Protein 6FNU (pdb70)

InterPro domains:
  IPR003171 Methylenetetrahydrofolate reductase-like, catalytic domain [PF02219] (10-301)
  IPR003171 Methylenetetrahydrofolate reductase-like, catalytic domain [cd00537] (15-301)
  IPR004621 Methylenetetrahydrofolate reductase, catalytic domain, eukaryotes [TIGR00677] (15-306)
  IPR029041 FAD-linked oxidoreductase-like [SSF51730] (9-300)
  IPR053806 MTHFR, SAM-binding regulatory domain [PF21895] (399-655)

Structure (mmCIF, N/CA/C/O backbone):
data_6FNU
#
_entry.id   6FNU
#
_cell.length_a   110.650
_cell.length_b   54.530
_cell.length_c   61.920
_cell.angle_alpha   90.000
_cell.angle_beta   90.000
_cell.angle_gamma   90.000
#
_symmetry.space_group_name_H-M   'P 21 21 2'
#
loop_
_entity.id
_entity.type
_entity.pdbx_description
1 polymer 'Methylenetetrahydrofolate reductase 1'
2 non-polymer 'FLAVIN-ADENINE DINUCLEOTIDE'
3 water water
#
loop_
_atom_site.group_PDB
_atom_site.id
_atom_site.type_symbol
_atom_site.label_atom_id
_atom_site.label_alt_id
_atom_site.label_comp_id
_atom_site.label_asym_id
_atom_site.label_entity_id
_atom_site.label_seq_id
_atom_site.pdbx_PDB_ins_code
_atom_site.Cartn_x
_atom_site.Cartn_y
_atom_site.Cartn_z
_atom_site.occupancy
_atom_site.B_iso_or_equiv
_atom_site.auth_seq_id
_atom_site.auth_comp_id
_atom_site.auth_asym_id
_atom_site.auth_atom_id
_atom_site.pdbx_PDB_model_num
ATOM 1 N N . ASN A 1 1 ? 25.167 3.119 44.141 1.00 64.46 -5 ASN A N 1
ATOM 2 C CA . ASN A 1 1 ? 26.525 3.724 43.958 1.00 59.08 -5 ASN A CA 1
ATOM 3 C C . ASN A 1 1 ? 27.586 2.662 43.687 1.00 55.13 -5 ASN A C 1
ATOM 4 O O . ASN A 1 1 ? 28.400 2.815 42.765 1.00 45.52 -5 ASN A O 1
ATOM 6 N N . LEU A 1 2 ? 27.560 1.591 44.489 1.00 47.76 -4 LEU A N 1
ATOM 7 C CA . LEU A 1 2 ? 28.522 0.485 44.382 1.00 42.05 -4 LEU A CA 1
ATOM 8 C C . LEU A 1 2 ? 28.552 -0.201 43.006 1.00 33.76 -4 LEU A C 1
ATOM 9 O O . LEU A 1 2 ? 29.617 -0.632 42.562 1.00 39.31 -4 LEU A O 1
ATOM 11 N N . TYR A 1 3 ? 27.403 -0.275 42.331 1.00 25.42 -3 TYR A N 1
ATOM 12 C CA . TYR A 1 3 ? 27.266 -1.044 41.064 1.00 24.47 -3 TYR A CA 1
ATOM 13 C C . TYR A 1 3 ? 27.324 -0.235 39.752 1.00 24.85 -3 TYR A C 1
ATOM 14 O O . TYR A 1 3 ? 27.352 -0.817 38.657 1.00 26.48 -3 TYR A O 1
ATOM 23 N N . PHE A 1 4 ? 27.380 1.088 39.851 1.00 22.88 -2 PHE A N 1
ATOM 24 C CA . PHE A 1 4 ? 27.343 1.961 38.665 1.00 22.17 -2 PHE A CA 1
ATOM 25 C C . PHE A 1 4 ? 28.607 1.795 37.798 1.00 20.89 -2 PHE A C 1
ATOM 26 O O . PHE A 1 4 ? 29.722 1.836 38.309 1.00 21.08 -2 PHE A O 1
ATOM 34 N N . GLN A 1 5 ? 28.406 1.585 36.497 1.00 20.77 -1 GLN A N 1
ATOM 35 C CA . GLN A 1 5 ? 29.491 1.429 35.533 1.00 22.38 -1 GLN A CA 1
ATOM 36 C C . GLN A 1 5 ? 29.520 2.675 34.642 1.00 22.56 -1 GLN A C 1
ATOM 37 O O . GLN A 1 5 ? 28.635 2.850 33.797 1.00 19.96 -1 GLN A O 1
ATOM 43 N N . SER A 1 6 ? 30.541 3.524 34.819 1.00 22.85 0 SER A N 1
ATOM 44 C CA . SER A 1 6 ? 30.584 4.836 34.148 1.00 23.00 0 SER A CA 1
ATOM 45 C C . SER A 1 6 ? 30.788 4.780 32.630 1.00 22.01 0 SER A C 1
ATOM 46 O O . SER A 1 6 ? 30.608 5.797 31.957 1.00 21.05 0 SER A O 1
ATOM 49 N N . MET A 1 7 ? 31.174 3.619 32.098 1.00 19.79 1 MET A N 1
ATOM 50 C CA . MET A 1 7 ? 31.346 3.457 30.649 1.00 20.69 1 MET A CA 1
ATOM 51 C C . MET A 1 7 ? 30.176 2.750 29.963 1.00 18.43 1 MET A C 1
ATOM 52 O O . MET A 1 7 ? 30.166 2.669 28.740 1.00 21.32 1 MET A O 1
ATOM 57 N N . SER A 1 8 ? 29.198 2.270 30.736 1.00 15.23 2 SER A N 1
ATOM 58 C CA . SER A 1 8 ? 28.022 1.541 30.198 1.00 14.88 2 SER A CA 1
ATOM 59 C C . SER A 1 8 ? 26.933 2.482 29.736 1.00 13.60 2 SER A C 1
ATOM 60 O O . SER A 1 8 ? 26.397 3.255 30.540 1.00 13.32 2 SER A O 1
ATOM 63 N N . ILE A 1 9 ? 26.536 2.376 28.473 1.00 12.93 3 ILE A N 1
ATOM 64 C CA . ILE A 1 9 ? 25.450 3.205 27.941 1.00 12.91 3 ILE A CA 1
ATOM 65 C C . ILE A 1 9 ? 24.144 2.985 28.723 1.00 12.85 3 ILE A C 1
ATOM 66 O O . ILE A 1 9 ? 23.401 3.943 28.980 1.00 13.75 3 ILE A O 1
ATOM 71 N N . ARG A 1 10 ? 23.865 1.738 29.097 1.00 14.34 4 ARG A N 1
ATOM 72 C CA . ARG A 1 10 ? 22.660 1.427 29.876 1.00 15.89 4 ARG A CA 1
ATOM 73 C C . ARG A 1 10 ? 22.655 2.155 31.235 1.00 16.01 4 ARG A C 1
ATOM 74 O O . ARG A 1 10 ? 21.678 2.820 31.585 1.00 15.59 4 ARG A O 1
ATOM 82 N N . ASP A 1 11 ? 23.735 2.022 31.997 1.00 14.17 5 ASP A N 1
ATOM 83 C CA . ASP A 1 11 ? 23.814 2.681 33.324 1.00 15.40 5 ASP A CA 1
ATOM 84 C C . ASP A 1 11 ? 23.776 4.203 33.196 1.00 14.06 5 ASP A C 1
ATOM 85 O O . ASP A 1 11 ? 23.111 4.886 33.979 1.00 13.91 5 ASP A O 1
ATOM 90 N N . LEU A 1 12 ? 24.482 4.729 32.197 1.00 13.97 6 LEU A N 1
ATOM 91 C CA . LEU A 1 12 ? 24.496 6.185 31.959 1.00 13.69 6 LEU A CA 1
ATOM 92 C C . LEU A 1 12 ? 23.099 6.713 31.631 1.00 14.42 6 LEU A C 1
ATOM 93 O O . LEU A 1 12 ? 22.687 7.764 32.145 1.00 15.83 6 LEU A O 1
ATOM 98 N N . TYR A 1 13 ? 22.368 5.978 30.780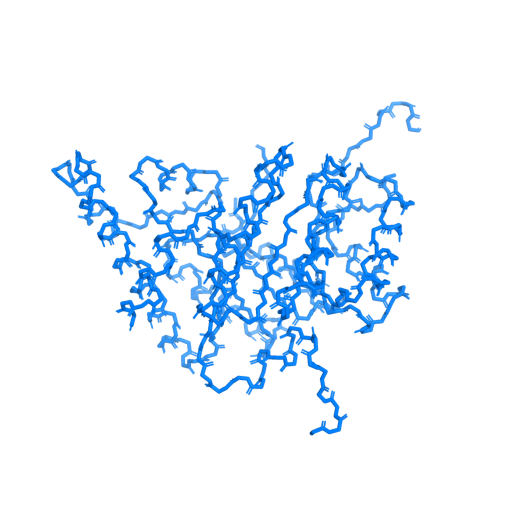 1.00 14.18 7 TYR A N 1
ATOM 99 C CA . TYR A 1 13 ? 20.986 6.339 30.405 1.00 13.99 7 TYR A CA 1
ATOM 100 C C . TYR A 1 13 ? 20.068 6.472 31.635 1.00 15.09 7 TYR A C 1
ATOM 101 O O . TYR A 1 13 ? 19.361 7.470 31.808 1.00 15.54 7 TYR A O 1
ATOM 110 N N . HIS A 1 14 ? 20.065 5.449 32.478 1.00 14.80 8 HIS A N 1
ATOM 111 C CA . HIS A 1 14 ? 19.150 5.429 33.619 1.00 16.56 8 HIS A CA 1
ATOM 112 C C . HIS A 1 14 ? 19.513 6.497 34.659 1.00 16.56 8 HIS A C 1
ATOM 113 O O . HIS A 1 14 ? 18.623 7.032 35.327 1.00 19.22 8 HIS A O 1
ATOM 120 N N . ALA A 1 15 ? 20.803 6.814 34.785 1.00 15.99 9 ALA A N 1
ATOM 121 C CA . ALA A 1 15 ? 21.271 7.787 35.787 1.00 15.79 9 ALA A CA 1
ATOM 122 C C . ALA A 1 15 ? 20.885 9.233 35.455 1.00 17.66 9 ALA A C 1
ATOM 123 O O . ALA A 1 15 ? 20.759 10.074 36.374 1.00 17.29 9 ALA A O 1
ATOM 125 N N . ARG A 1 16 ? 20.694 9.532 34.165 1.00 17.69 10 ARG A N 1
ATOM 126 C CA . ARG A 1 16 ? 20.297 10.884 33.765 1.00 20.99 10 ARG A CA 1
ATOM 127 C C . ARG A 1 16 ? 18.883 11.265 34.170 1.00 23.85 10 ARG A C 1
ATOM 128 O O . ARG A 1 16 ? 17.925 10.562 33.819 1.00 28.86 10 ARG A O 1
ATOM 136 N N . ALA A 1 17 ? 18.758 12.391 34.870 1.00 21.43 11 ALA A N 1
ATOM 137 C CA . ALA A 1 17 ? 17.449 12.973 35.199 1.00 21.93 11 ALA A CA 1
ATOM 138 C C . ALA A 1 17 ? 16.960 13.858 34.059 1.00 21.99 11 ALA A C 1
ATOM 139 O O . ALA A 1 17 ? 15.756 13.946 33.823 1.00 24.75 11 ALA A O 1
ATOM 141 N N . SER A 1 18 ? 17.892 14.514 33.365 1.00 22.72 12 SER A N 1
ATOM 142 C CA . SER A 1 18 ? 17.572 15.445 32.276 1.00 20.44 12 SER A CA 1
ATOM 143 C C . SER A 1 18 ? 17.780 14.754 30.921 1.00 20.04 12 SER A C 1
ATOM 144 O O . SER A 1 18 ? 18.567 13.800 30.853 1.00 13.62 12 SER A O 1
ATOM 147 N N . PRO A 1 19 ? 17.067 15.228 29.857 1.00 18.23 13 PRO A N 1
ATOM 148 C CA . PRO A 1 19 ? 17.192 14.663 28.484 1.00 17.58 13 PRO A CA 1
ATOM 149 C C . PRO A 1 19 ? 18.486 15.024 27.780 1.00 18.13 13 PRO A C 1
ATOM 150 O O . PRO A 1 19 ? 19.173 15.990 28.170 1.00 18.24 13 PRO A O 1
ATOM 154 N N . PHE A 1 20 ? 18.795 14.254 26.737 1.00 14.59 14 PHE A N 1
ATOM 155 C CA . PHE A 1 20 ? 20.137 14.241 26.155 1.00 14.64 14 PHE A CA 1
ATOM 156 C C . PHE A 1 20 ? 20.132 13.672 24.737 1.00 13.82 14 PHE A C 1
ATOM 157 O O . PHE A 1 20 ? 19.096 13.162 24.244 1.00 13.02 14 PHE A O 1
ATOM 165 N N . ILE A 1 21 ? 21.293 13.793 24.090 1.00 12.95 15 ILE A N 1
ATOM 166 C CA . ILE A 1 21 ? 21.509 13.318 22.719 1.00 13.40 15 ILE A CA 1
ATOM 167 C C . ILE A 1 21 ? 22.670 12.329 22.608 1.00 13.88 15 ILE A C 1
ATOM 168 O O . ILE A 1 21 ? 23.501 12.213 23.523 1.00 15.20 15 ILE A O 1
ATOM 173 N N . SER A 1 22 ? 22.743 11.646 21.457 1.00 12.38 16 SER A N 1
ATOM 174 C CA . SER A 1 22 ? 23.920 10.847 21.060 1.00 11.87 16 SER A CA 1
ATOM 175 C C . SER A 1 22 ? 24.166 11.126 19.560 1.00 11.53 16 SER A C 1
ATOM 176 O O . SER A 1 22 ? 23.264 11.630 18.862 1.00 11.84 16 SER A O 1
ATOM 179 N N . LEU A 1 23 ? 25.375 10.822 19.077 1.00 11.70 17 LEU A N 1
ATOM 180 C CA . LEU A 1 23 ? 25.838 11.207 17.739 1.00 11.49 17 LEU A CA 1
ATOM 181 C C . LEU A 1 23 ? 26.552 10.051 17.031 1.00 12.08 17 LEU A C 1
ATOM 182 O O . LEU A 1 23 ? 27.473 9.421 17.615 1.00 11.94 17 LEU A O 1
ATOM 187 N N . GLU A 1 24 ? 26.139 9.774 15.777 1.00 11.48 18 GLU A N 1
ATOM 188 C CA . GLU A 1 24 ? 26.758 8.739 14.916 1.00 10.77 18 GLU A CA 1
ATOM 189 C C . GLU A 1 24 ? 27.610 9.383 13.819 1.00 10.63 18 GLU A C 1
ATOM 190 O O . GLU A 1 24 ? 27.118 10.263 13.108 1.00 11.44 18 GLU A O 1
ATOM 196 N N . PHE A 1 25 ? 28.853 8.918 13.702 1.00 11.35 19 PHE A N 1
ATOM 197 C CA . PHE A 1 25 ? 29.841 9.360 12.698 1.00 11.37 19 PHE A CA 1
ATOM 198 C C . PHE A 1 25 ? 30.288 8.171 11.835 1.00 12.23 19 PHE A C 1
ATOM 199 O O . PHE A 1 25 ? 30.150 6.992 12.259 1.00 12.22 19 PHE A O 1
ATOM 207 N N . PHE A 1 26 ? 30.847 8.466 10.647 1.00 12.70 20 PHE A N 1
ATOM 208 C CA . PHE A 1 26 ? 31.454 7.433 9.792 1.00 13.50 20 PHE A CA 1
ATOM 209 C C . PHE A 1 26 ? 32.963 7.712 9.546 1.00 13.68 20 PHE A C 1
ATOM 210 O O . PHE A 1 26 ? 33.385 8.871 9.621 1.00 14.10 20 PHE A O 1
ATOM 218 N N . PRO A 1 27 ? 33.770 6.661 9.259 1.00 13.80 21 PRO A N 1
ATOM 219 C CA . PRO A 1 27 ? 35.216 6.874 8.994 1.00 14.60 21 PRO A CA 1
ATOM 220 C C . PRO A 1 27 ? 35.482 7.530 7.622 1.00 15.01 21 PRO A C 1
ATOM 221 O O . PRO A 1 27 ? 35.100 6.954 6.596 1.00 15.86 21 PRO A O 1
ATOM 225 N N . PRO A 1 28 ? 36.129 8.710 7.596 1.00 16.04 22 PRO A N 1
ATOM 226 C CA . PRO A 1 28 ? 36.502 9.252 6.269 1.00 16.41 22 PRO A CA 1
ATOM 227 C C . PRO A 1 28 ? 37.508 8.392 5.500 1.00 18.30 22 PRO A C 1
ATOM 228 O O . PRO A 1 28 ? 38.259 7.613 6.096 1.00 19.71 22 PRO A O 1
ATOM 232 N N . LYS A 1 29 ? 37.508 8.540 4.179 1.00 21.00 23 LYS A N 1
ATOM 233 C CA . LYS A 1 29 ? 38.380 7.716 3.314 1.00 24.27 23 LYS A CA 1
ATOM 234 C C . LYS A 1 29 ? 39.840 8.186 3.236 1.00 25.02 23 LYS A C 1
ATOM 235 O O . LYS A 1 29 ? 40.689 7.406 2.795 1.00 31.63 23 LYS A O 1
ATOM 238 N N . THR A 1 30 ? 40.141 9.417 3.673 1.00 23.39 24 THR A N 1
ATOM 239 C CA A THR A 1 30 ? 41.529 9.920 3.689 0.50 23.37 24 THR A CA 1
ATOM 240 C CA B THR A 1 30 ? 41.513 9.952 3.682 0.50 24.79 24 THR A CA 1
ATOM 241 C C . THR A 1 30 ? 41.980 10.327 5.085 1.00 25.19 24 THR A C 1
ATOM 242 O O . THR A 1 30 ? 41.156 10.616 5.972 1.00 24.84 24 THR A O 1
ATOM 247 N N . GLU A 1 31 ? 43.299 10.358 5.282 1.00 26.06 25 GLU A N 1
ATOM 248 C CA . GLU A 1 31 ? 43.868 10.779 6.566 1.00 28.61 25 GLU A CA 1
ATOM 249 C C . GLU A 1 31 ? 43.575 12.256 6.873 1.00 27.36 25 GLU A C 1
ATOM 250 O O . GLU A 1 31 ? 43.334 12.605 8.030 1.00 26.93 25 GLU A O 1
ATOM 256 N N . LEU A 1 32 ? 43.594 13.112 5.849 1.00 25.91 26 LEU A N 1
ATOM 257 C CA . LEU A 1 32 ? 43.223 14.530 6.020 1.00 27.34 26 LEU A CA 1
ATOM 258 C C . LEU A 1 32 ? 41.751 14.671 6.467 1.00 25.33 26 LEU A C 1
ATOM 259 O O . LEU A 1 32 ? 41.440 15.432 7.398 1.00 25.42 26 LEU A O 1
ATOM 264 N N . GLY A 1 33 ? 40.866 13.935 5.793 1.00 23.55 27 GLY A N 1
ATOM 265 C CA . GLY A 1 33 ? 39.453 13.863 6.169 1.00 22.68 27 GLY A CA 1
ATOM 266 C C . GLY A 1 33 ? 39.247 13.422 7.605 1.00 20.90 27 GLY A C 1
ATOM 267 O O . GLY A 1 33 ? 38.362 13.961 8.307 1.00 20.34 27 GLY A O 1
ATOM 268 N N . THR A 1 34 ? 40.056 12.454 8.043 1.00 18.44 28 THR A N 1
ATOM 269 C CA . THR A 1 34 ? 40.001 11.954 9.436 1.00 20.36 28 THR A CA 1
ATOM 270 C C . THR A 1 34 ? 40.459 13.000 10.461 1.00 20.18 28 THR A C 1
ATOM 271 O O . THR A 1 34 ? 39.822 13.164 11.505 1.00 19.57 28 THR A O 1
ATOM 275 N N . ARG A 1 35 ? 41.555 13.699 10.162 1.00 20.75 29 ARG A N 1
ATOM 276 C CA . ARG A 1 35 ? 42.024 14.811 11.006 1.00 22.82 29 ARG A CA 1
ATOM 277 C C . ARG A 1 35 ? 40.953 15.902 11.179 1.00 21.88 29 ARG A C 1
ATOM 278 O O . ARG A 1 35 ? 40.716 16.398 12.301 1.00 24.17 29 ARG A O 1
ATOM 286 N N . ASN A 1 36 ? 40.317 16.274 10.066 1.00 19.79 30 ASN A N 1
ATOM 287 C CA . ASN A 1 36 ? 39.241 17.268 10.083 1.00 21.86 30 ASN A CA 1
ATOM 288 C C . ASN A 1 36 ? 38.013 16.816 10.889 1.00 21.69 30 ASN A C 1
ATOM 289 O O . ASN A 1 36 ? 37.441 17.611 11.658 1.00 19.88 30 ASN A O 1
ATOM 294 N N . LEU A 1 37 ? 37.632 15.546 10.744 1.00 19.68 31 LEU A N 1
ATOM 295 C CA . LEU A 1 37 ? 36.512 14.994 11.523 1.00 18.25 31 LEU A CA 1
ATOM 296 C C . LEU A 1 37 ? 36.805 15.026 13.031 1.00 18.54 31 LEU A C 1
ATOM 297 O O . LEU A 1 37 ? 35.924 15.379 13.827 1.00 18.09 31 LEU A O 1
ATOM 302 N N . MET A 1 38 ? 38.027 14.668 13.434 1.00 20.47 32 MET A N 1
ATOM 303 C CA . MET A 1 38 ? 38.379 14.735 14.865 1.00 22.57 32 MET A CA 1
ATOM 304 C C . MET A 1 38 ? 38.200 16.138 15.449 1.00 21.99 32 MET A C 1
ATOM 305 O O . MET A 1 38 ? 37.686 16.267 16.569 1.00 22.50 32 MET A O 1
ATOM 310 N N . GLU A 1 39 ? 38.603 17.173 14.699 1.00 22.20 33 GLU A N 1
ATOM 311 C CA . GLU A 1 39 ? 38.345 18.581 15.090 1.00 23.67 33 GLU A CA 1
ATOM 312 C C . GLU A 1 39 ? 36.844 18.867 15.260 1.00 21.31 33 GLU A C 1
ATOM 313 O O . GLU A 1 39 ? 36.425 19.487 16.244 1.00 22.39 33 GLU A O 1
ATOM 319 N N . ARG A 1 40 ? 36.041 18.394 14.308 1.00 19.53 34 ARG A N 1
ATOM 320 C CA . ARG A 1 40 ? 34.588 18.545 14.377 1.00 19.27 34 ARG A CA 1
ATOM 321 C C . ARG A 1 40 ? 33.971 17.818 15.594 1.00 19.08 34 ARG A C 1
ATOM 322 O O . ARG A 1 40 ? 33.119 18.398 16.297 1.00 16.64 34 ARG A O 1
ATOM 330 N N . MET A 1 41 ? 34.397 16.571 15.830 1.00 18.83 35 MET A N 1
ATOM 331 C CA . MET A 1 41 ? 33.946 15.801 17.002 1.00 20.28 35 MET A CA 1
ATOM 332 C C . MET A 1 41 ? 34.247 16.559 18.303 1.00 20.42 35 MET A C 1
ATOM 333 O O . MET A 1 41 ? 33.382 16.653 19.187 1.00 17.67 35 MET A O 1
ATOM 338 N N . HIS A 1 42 ? 35.468 17.091 18.410 1.00 22.53 36 HIS A N 1
ATOM 339 C CA . HIS A 1 42 ? 35.879 17.931 19.564 1.00 24.37 36 HIS A CA 1
ATOM 340 C C . HIS A 1 42 ? 34.913 19.103 19.790 1.00 20.97 36 HIS A C 1
ATOM 341 O O . HIS A 1 42 ? 34.497 19.352 20.922 1.00 23.72 36 HIS A O 1
ATOM 348 N N . ARG A 1 43 ? 34.558 19.825 18.728 1.00 18.76 37 ARG A N 1
ATOM 349 C CA . ARG A 1 43 ? 33.580 20.927 18.854 1.00 19.18 37 ARG A CA 1
ATOM 350 C C . ARG A 1 43 ? 32.208 20.433 19.335 1.00 17.82 37 ARG A C 1
ATOM 351 O O . ARG A 1 43 ? 31.583 21.047 20.208 1.00 18.49 37 ARG A O 1
ATOM 359 N N . MET A 1 44 ? 31.747 19.317 18.766 1.00 15.78 38 MET A N 1
ATOM 360 C CA . MET A 1 44 ? 30.429 18.765 19.091 1.00 16.19 38 MET A CA 1
ATOM 361 C C . MET A 1 44 ? 30.321 18.175 20.512 1.00 16.60 38 MET A C 1
ATOM 362 O O . MET A 1 44 ? 29.199 17.997 21.014 1.00 16.23 38 MET A O 1
ATOM 367 N N . THR A 1 45 ? 31.445 17.935 21.199 1.00 18.03 39 THR A N 1
ATOM 368 C CA . THR A 1 45 ? 31.359 17.560 22.637 1.00 20.41 39 THR A CA 1
ATOM 369 C C . THR A 1 45 ? 30.726 18.664 23.491 1.00 18.77 39 THR A C 1
ATOM 370 O O . THR A 1 45 ? 30.187 18.375 24.558 1.00 18.65 39 THR A O 1
ATOM 374 N N . ALA A 1 46 ? 30.743 19.910 23.017 1.00 16.54 40 ALA A N 1
ATOM 375 C CA . ALA A 1 46 ? 29.999 21.002 23.683 1.00 17.98 40 ALA A CA 1
ATOM 376 C C . ALA A 1 46 ? 28.468 20.809 23.721 1.00 16.56 40 ALA A C 1
ATOM 377 O O . ALA A 1 46 ? 27.795 21.461 24.505 1.00 18.04 40 ALA A O 1
ATOM 379 N N . LEU A 1 47 ? 27.932 19.911 22.881 1.00 16.37 41 LEU A N 1
ATOM 380 C CA . LEU A 1 47 ? 26.522 19.542 22.914 1.00 15.90 41 LEU A CA 1
ATOM 381 C C . LEU A 1 47 ? 26.216 18.482 23.974 1.00 17.13 41 LEU A C 1
ATOM 382 O O . LEU A 1 47 ? 25.050 18.078 24.121 1.00 17.68 41 LEU A O 1
ATOM 387 N N . ASP A 1 48 ? 27.243 18.050 24.724 1.00 16.29 42 ASP A N 1
ATOM 388 C CA . ASP A 1 48 ? 27.087 17.064 25.807 1.00 17.50 42 ASP A CA 1
ATOM 389 C C . ASP A 1 48 ? 26.427 15.745 25.374 1.00 16.05 42 ASP A C 1
ATOM 390 O O . ASP A 1 48 ? 25.455 15.315 25.983 1.00 15.93 42 ASP A O 1
ATOM 395 N N . PRO A 1 49 ? 26.959 15.089 24.322 1.00 14.74 43 PRO A N 1
ATOM 396 C CA . PRO A 1 49 ? 26.362 13.793 23.961 1.00 14.17 43 PRO A CA 1
ATOM 397 C C . PRO A 1 49 ? 26.641 12.729 25.035 1.00 13.53 43 PRO A C 1
ATOM 398 O O . PRO A 1 49 ? 27.721 12.748 25.646 1.00 15.90 43 PRO A O 1
ATOM 402 N N . LEU A 1 50 ? 25.678 11.838 25.274 1.00 12.22 44 LEU A N 1
ATOM 403 C CA . LEU A 1 50 ? 25.854 10.734 26.226 1.00 13.00 44 LEU A CA 1
ATOM 404 C C . LEU A 1 50 ? 26.969 9.779 25.757 1.00 12.77 44 LEU A C 1
ATOM 405 O O . LEU A 1 50 ? 27.743 9.248 26.563 1.00 13.34 44 LEU A O 1
ATOM 410 N N . PHE A 1 51 ? 27.002 9.555 24.442 1.00 12.40 45 PHE A N 1
ATOM 411 C CA . PHE A 1 51 ? 28.013 8.719 23.779 1.00 12.71 45 PHE A CA 1
ATOM 412 C C . PHE A 1 51 ? 28.071 9.112 22.300 1.00 12.13 45 PHE A C 1
ATOM 413 O O . PHE A 1 51 ? 27.176 9.827 21.822 1.00 12.92 45 PHE A O 1
ATOM 421 N N . ILE A 1 52 ? 29.128 8.649 21.624 1.00 11.13 46 ILE A N 1
ATOM 422 C CA A ILE A 1 52 ? 29.343 8.788 20.168 0.50 12.32 46 ILE A CA 1
ATOM 423 C CA B ILE A 1 52 ? 29.2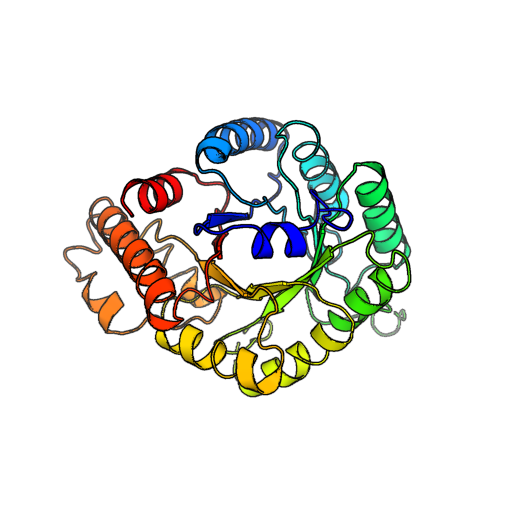03 8.748 20.153 0.50 11.03 46 ILE A CA 1
ATOM 424 C C . ILE A 1 52 ? 29.447 7.385 19.567 1.00 12.03 46 ILE A C 1
ATOM 425 O O . ILE A 1 52 ? 29.909 6.471 20.256 1.00 12.98 46 ILE A O 1
ATOM 434 N N . THR A 1 53 ? 29.068 7.224 18.294 1.00 11.06 47 THR A N 1
ATOM 435 C CA . THR A 1 53 ? 29.227 5.930 17.600 1.00 11.97 47 THR A CA 1
ATOM 436 C C . THR A 1 53 ? 30.032 6.069 16.300 1.00 12.06 47 THR A C 1
ATOM 437 O O . THR A 1 53 ? 30.113 7.160 15.743 1.00 12.42 47 THR A O 1
ATOM 441 N N . VAL A 1 54 ? 30.603 4.950 15.831 1.00 11.07 48 VAL A N 1
ATOM 442 C CA . VAL A 1 54 ? 31.374 4.907 14.570 1.00 11.32 48 VAL A CA 1
ATOM 443 C C . VAL A 1 54 ? 30.905 3.694 13.736 1.00 11.31 48 VAL A C 1
ATOM 444 O O . VAL A 1 54 ? 30.918 2.543 14.216 1.00 11.76 48 VAL A O 1
ATOM 448 N N . THR A 1 55 ? 30.471 3.969 12.505 1.00 11.54 49 THR A N 1
ATOM 449 C CA . THR A 1 55 ? 29.871 2.951 11.620 1.00 11.60 49 THR A CA 1
ATOM 450 C C . THR A 1 55 ? 30.920 1.959 11.068 1.00 10.77 49 THR A C 1
ATOM 451 O O . THR A 1 55 ? 32.124 2.246 11.088 1.00 11.46 49 THR A O 1
ATOM 455 N N . TRP A 1 56 ? 30.438 0.816 10.583 1.00 11.58 50 TRP A N 1
ATOM 456 C CA . TRP A 1 56 ? 31.273 -0.336 10.160 1.00 11.68 50 TRP A CA 1
ATOM 457 C C . TRP A 1 56 ? 30.759 -0.865 8.814 1.00 11.44 50 TRP A C 1
ATOM 458 O O . TRP A 1 56 ? 29.591 -1.269 8.699 1.00 11.96 50 TRP A O 1
ATOM 469 N N . GLY A 1 57 ? 31.627 -0.887 7.809 1.00 11.92 51 GLY A N 1
ATOM 470 C CA . GLY A 1 57 ? 31.227 -1.377 6.481 1.00 13.32 51 GLY A CA 1
ATOM 471 C C . GLY A 1 57 ? 30.894 -2.871 6.449 1.00 12.80 51 GLY A C 1
ATOM 472 O O . GLY A 1 57 ? 31.650 -3.689 6.969 1.00 13.39 51 GLY A O 1
ATOM 473 N N . ALA A 1 58 ? 29.752 -3.235 5.842 1.00 13.74 52 ALA A N 1
ATOM 474 C CA . ALA A 1 58 ? 29.332 -4.642 5.775 1.00 14.51 52 ALA A CA 1
ATOM 475 C C . ALA A 1 58 ? 30.407 -5.524 5.125 1.00 15.01 52 ALA A C 1
ATOM 476 O O . ALA A 1 58 ? 31.048 -5.098 4.154 1.00 15.93 52 ALA A O 1
ATOM 478 N N . GLY A 1 59 ? 30.646 -6.706 5.712 1.00 14.15 53 GLY A N 1
ATOM 479 C CA . GLY A 1 59 ? 31.648 -7.654 5.202 1.00 15.30 53 GLY A CA 1
ATOM 480 C C . GLY A 1 59 ? 33.082 -7.308 5.614 1.00 15.87 53 GLY A C 1
ATOM 481 O O . GLY A 1 59 ? 34.029 -7.918 5.111 1.00 18.21 53 GLY A O 1
ATOM 482 N N . GLY A 1 60 ? 33.243 -6.335 6.522 1.00 15.21 54 GLY A N 1
ATOM 483 C CA . GLY A 1 60 ? 34.566 -5.887 6.977 1.00 15.55 54 GLY A CA 1
ATOM 484 C C . GLY A 1 60 ? 35.296 -4.878 6.094 1.00 15.12 54 GLY A C 1
ATOM 485 O O . GLY A 1 60 ? 36.496 -4.672 6.261 1.00 16.51 54 GLY A O 1
ATOM 486 N N . THR A 1 61 ? 34.573 -4.220 5.192 1.00 14.37 55 THR A N 1
ATOM 487 C CA . THR A 1 61 ? 35.185 -3.336 4.204 1.00 14.26 55 THR A CA 1
ATOM 488 C C . THR A 1 61 ? 35.887 -2.086 4.780 1.00 13.98 55 THR A C 1
ATOM 489 O O . THR A 1 61 ? 36.756 -1.522 4.105 1.00 16.47 55 THR A O 1
ATOM 493 N N . THR A 1 62 ? 35.518 -1.670 5.997 1.00 13.75 56 THR A N 1
ATOM 494 C CA . THR A 1 62 ? 36.158 -0.548 6.687 1.00 13.76 56 THR A CA 1
ATOM 495 C C . THR A 1 62 ? 36.752 -0.949 8.050 1.00 13.95 56 THR A C 1
ATOM 496 O O . THR A 1 62 ? 36.944 -0.082 8.927 1.00 14.21 56 THR A O 1
ATOM 500 N N . ALA A 1 63 ? 37.097 -2.227 8.224 1.00 14.00 57 ALA A N 1
ATOM 501 C CA . ALA A 1 63 ? 37.500 -2.715 9.556 1.00 14.47 57 ALA A CA 1
ATOM 502 C C . ALA A 1 63 ? 38.637 -1.900 10.220 1.00 14.64 57 ALA A C 1
ATOM 503 O O . ALA A 1 63 ? 38.481 -1.395 11.334 1.00 14.95 57 ALA A O 1
ATOM 505 N N . GLU A 1 64 ? 39.760 -1.742 9.521 1.00 14.68 58 GLU A N 1
ATOM 506 C CA . GLU A 1 64 ? 40.899 -1.009 10.084 1.00 14.78 58 GLU A CA 1
ATOM 507 C C . GLU A 1 64 ? 40.559 0.472 10.348 1.00 14.15 58 GLU A C 1
ATOM 508 O O . GLU A 1 64 ? 40.887 1.004 11.419 1.00 14.60 58 GLU A O 1
ATOM 514 N N . LYS A 1 65 ? 39.902 1.140 9.395 1.00 14.35 59 LYS A N 1
ATOM 515 C CA . LYS A 1 65 ? 39.538 2.562 9.592 1.00 14.47 59 LYS A CA 1
ATOM 516 C C . LYS A 1 65 ? 38.531 2.761 10.728 1.00 13.81 59 LYS A C 1
ATOM 517 O O . LYS A 1 65 ? 38.683 3.695 11.510 1.00 13.26 59 LYS A O 1
ATOM 523 N N . THR A 1 66 ? 37.561 1.852 10.859 1.00 13.03 60 THR A N 1
ATOM 524 C CA . THR A 1 66 ? 36.566 1.939 11.962 1.00 12.44 60 THR A CA 1
ATOM 525 C C . THR A 1 66 ? 37.227 1.695 13.326 1.00 13.51 60 THR A C 1
ATOM 526 O O . THR A 1 66 ? 36.984 2.435 14.286 1.00 12.86 60 THR A O 1
ATOM 530 N N . LEU A 1 67 ? 38.041 0.647 13.417 1.00 14.14 61 LEU A N 1
ATOM 531 C CA . LEU A 1 67 ? 38.708 0.293 14.685 1.00 13.78 61 LEU A CA 1
ATOM 532 C C . LEU A 1 67 ? 39.652 1.415 15.127 1.00 13.69 61 LEU A C 1
ATOM 533 O O . LEU A 1 67 ? 39.691 1.789 16.326 1.00 14.40 61 LEU A O 1
ATOM 538 N N . THR A 1 68 ? 40.390 1.969 14.157 1.00 14.15 62 THR A N 1
ATOM 539 C CA . THR A 1 68 ? 41.358 3.042 14.444 1.00 15.17 62 THR A CA 1
ATOM 540 C C . THR A 1 68 ? 40.653 4.332 14.948 1.00 14.52 62 THR A C 1
ATOM 541 O O . THR A 1 68 ? 41.069 4.960 15.945 1.00 16.53 62 THR A O 1
ATOM 545 N N . LEU A 1 69 ? 39.587 4.725 14.261 1.00 14.77 63 LEU A N 1
ATOM 546 C CA . LEU A 1 69 ? 38.851 5.952 14.604 1.00 14.53 63 LEU A CA 1
ATOM 547 C C . LEU A 1 69 ? 38.120 5.808 15.953 1.00 14.36 63 LEU A C 1
ATOM 548 O O . LEU A 1 69 ? 38.163 6.729 16.776 1.00 15.28 63 LEU A O 1
ATOM 553 N N . ALA A 1 70 ? 37.470 4.660 16.181 1.00 13.47 64 ALA A N 1
ATOM 554 C CA . ALA A 1 70 ? 36.763 4.430 17.453 1.00 13.34 64 ALA A CA 1
ATOM 555 C C . ALA A 1 70 ? 37.739 4.507 18.650 1.00 14.00 64 ALA A C 1
ATOM 556 O O . ALA A 1 70 ? 37.449 5.167 19.662 1.00 14.85 64 ALA A O 1
ATOM 558 N N . SER A 1 71 ? 38.897 3.866 18.518 1.00 16.03 65 SER A N 1
ATOM 559 C CA A SER A 1 71 ? 39.914 3.886 19.575 0.50 18.18 65 SER A CA 1
ATOM 560 C CA B SER A 1 71 ? 39.916 3.890 19.582 0.50 17.61 65 SER A CA 1
ATOM 561 C C . SER A 1 71 ? 40.483 5.296 19.796 1.00 18.18 65 SER A C 1
ATOM 562 O O . SER A 1 71 ? 40.595 5.761 20.943 1.00 19.97 65 SER A O 1
ATOM 567 N N . LEU A 1 72 ? 40.838 5.983 18.707 1.00 17.38 66 LEU A N 1
ATOM 568 C CA . LEU A 1 72 ? 41.351 7.365 18.816 1.00 18.30 66 LEU A CA 1
ATOM 569 C C . LEU A 1 72 ? 40.347 8.310 19.498 1.00 17.19 66 LEU A C 1
ATOM 570 O O . LEU A 1 72 ? 40.727 9.080 20.397 1.00 19.12 66 LEU A O 1
ATOM 575 N N . ALA A 1 73 ? 39.081 8.253 19.079 1.00 15.48 67 ALA A N 1
ATOM 576 C CA . ALA A 1 73 ? 38.018 9.053 19.709 1.00 16.79 67 ALA A CA 1
ATOM 577 C C . ALA A 1 73 ? 37.853 8.756 21.214 1.00 19.60 67 ALA A C 1
ATOM 578 O O . ALA A 1 73 ? 37.747 9.709 22.009 1.00 20.94 67 ALA A O 1
ATOM 580 N N . GLN A 1 74 ? 37.861 7.466 21.585 1.00 19.23 68 GLN A N 1
ATOM 581 C CA A GLN A 1 74 ? 37.735 7.027 22.995 0.50 21.28 68 GLN A CA 1
ATOM 582 C CA B GLN A 1 74 ? 37.728 7.027 22.997 0.50 21.52 68 GLN A CA 1
ATOM 583 C C . GLN A 1 74 ? 38.895 7.572 23.840 1.00 23.57 68 GLN A C 1
ATOM 584 O O . GLN A 1 74 ? 38.698 8.009 24.979 1.00 27.97 68 GLN A O 1
ATOM 595 N N . GLN A 1 75 ? 40.104 7.566 23.278 1.00 22.73 69 GLN A N 1
ATOM 596 C CA . GLN A 1 75 ? 41.291 7.968 24.024 1.00 24.46 69 GLN A CA 1
ATOM 597 C C . GLN A 1 75 ? 41.378 9.495 24.218 1.00 24.57 69 GLN A C 1
ATOM 598 O O . GLN A 1 75 ? 41.903 9.944 25.219 1.00 30.50 69 GLN A O 1
ATOM 601 N N . THR A 1 76 ? 40.862 10.275 23.265 1.00 20.37 70 THR A N 1
ATOM 602 C CA . THR A 1 76 ? 41.115 11.727 23.222 1.00 28.89 70 THR A CA 1
ATOM 603 C C . THR A 1 76 ? 39.924 12.612 23.612 1.00 30.52 70 THR A C 1
ATOM 604 O O . THR A 1 76 ? 40.133 13.722 24.092 1.00 33.88 70 THR A O 1
ATOM 608 N N . LEU A 1 77 ? 38.696 12.147 23.359 1.00 29.75 71 LEU A N 1
ATOM 609 C CA . LEU A 1 77 ? 37.485 12.945 23.591 1.00 28.38 71 LEU A CA 1
ATOM 610 C C . LEU A 1 77 ? 36.946 12.859 25.016 1.00 27.28 71 LEU A C 1
ATOM 611 O O . LEU A 1 77 ? 36.188 13.742 25.424 1.00 28.14 71 LEU A O 1
ATOM 616 N N . ASN A 1 78 ? 37.300 11.810 25.765 1.00 26.83 72 ASN A N 1
ATOM 617 C CA . ASN A 1 78 ? 36.754 11.613 27.121 1.00 32.06 72 ASN A CA 1
ATOM 618 C C . ASN A 1 78 ? 35.231 11.426 27.122 1.00 29.61 72 ASN A C 1
ATOM 619 O O . ASN A 1 78 ? 34.526 11.949 27.973 1.00 35.09 72 ASN A O 1
ATOM 624 N N . ILE A 1 79 ? 34.745 10.673 26.141 1.00 25.52 73 ILE A N 1
ATOM 625 C CA . ILE A 1 79 ? 33.323 10.350 25.994 1.00 26.00 73 ILE A CA 1
ATOM 626 C C . ILE A 1 79 ? 33.228 8.857 25.635 1.00 19.07 73 ILE A C 1
ATOM 627 O O . ILE A 1 79 ? 34.051 8.388 24.877 1.00 20.82 73 ILE A O 1
ATOM 632 N N . PRO A 1 80 ? 32.219 8.105 26.155 1.00 17.43 74 PRO A N 1
ATOM 633 C CA . PRO A 1 80 ? 32.106 6.699 25.736 1.00 16.93 74 PRO A CA 1
ATOM 634 C C . PRO A 1 80 ? 31.852 6.569 24.231 1.00 14.06 74 PRO A C 1
ATOM 635 O O . PRO A 1 80 ? 31.037 7.301 23.695 1.00 13.04 74 PRO A O 1
ATOM 639 N N . VAL A 1 81 ? 32.571 5.657 23.585 1.00 12.90 75 VAL A N 1
ATOM 640 C CA . VAL A 1 81 ? 32.410 5.344 22.161 1.00 13.69 75 VAL A CA 1
ATOM 641 C C . VAL A 1 81 ? 31.778 3.962 21.998 1.00 13.82 75 VAL A C 1
ATOM 642 O O . VAL A 1 81 ? 32.161 3.008 22.680 1.00 17.02 75 VAL A O 1
ATOM 646 N N . CYS A 1 82 ? 30.787 3.876 21.113 1.00 12.92 76 CYS A N 1
ATOM 647 C CA . CYS A 1 82 ? 30.153 2.617 20.727 1.00 12.47 76 CYS A CA 1
ATOM 648 C C . CYS A 1 82 ? 30.531 2.312 19.281 1.00 11.99 76 CYS A C 1
ATOM 649 O O . CYS A 1 82 ? 30.179 3.068 18.363 1.00 13.92 76 CYS A O 1
ATOM 652 N N . MET A 1 83 ? 31.211 1.189 19.065 1.00 10.98 77 MET A N 1
ATOM 653 C CA . MET A 1 83 ? 31.600 0.790 17.702 1.00 11.97 77 MET A CA 1
ATOM 654 C C . MET A 1 83 ? 30.488 -0.070 17.103 1.00 11.84 77 MET A C 1
ATOM 655 O O . MET A 1 83 ? 30.025 -1.026 17.725 1.00 12.20 77 MET A O 1
ATOM 660 N N . HIS A 1 84 ? 30.095 0.236 15.864 1.00 11.73 78 HIS A N 1
ATOM 661 C CA . HIS A 1 84 ? 29.178 -0.643 15.135 1.00 11.18 78 HIS A CA 1
ATOM 662 C C . HIS A 1 84 ? 29.960 -1.908 14.675 1.00 11.51 78 HIS A C 1
ATOM 663 O O . HIS A 1 84 ? 31.163 -1.838 14.414 1.00 12.09 78 HIS A O 1
ATOM 670 N N . LEU A 1 85 ? 29.254 -3.031 14.523 1.00 11.13 79 LEU A N 1
ATOM 671 C CA . LEU A 1 85 ? 29.863 -4.300 14.079 1.00 11.45 79 LEU A CA 1
ATOM 672 C C . LEU A 1 85 ? 28.809 -5.171 13.395 1.00 11.54 79 LEU A C 1
ATOM 673 O O . LEU A 1 85 ? 27.863 -5.580 14.047 1.00 12.04 79 LEU A O 1
ATOM 678 N N . THR A 1 86 ? 28.983 -5.431 12.088 1.00 12.28 80 THR A N 1
ATOM 679 C CA . THR A 1 86 ? 28.126 -6.337 11.315 1.00 12.55 80 THR A CA 1
ATOM 680 C C . THR A 1 86 ? 28.761 -7.741 11.298 1.00 13.13 80 THR A C 1
ATOM 681 O O . THR A 1 86 ? 29.971 -7.857 11.426 1.00 14.50 80 THR A O 1
ATOM 685 N N . CYS A 1 87 ? 27.949 -8.794 11.149 1.00 12.96 81 CYS A N 1
ATOM 686 C CA . CYS A 1 87 ? 28.448 -10.176 11.312 1.00 13.90 81 CYS A CA 1
ATOM 687 C C . CYS A 1 87 ? 28.400 -11.116 10.094 1.00 14.81 81 CYS A C 1
ATOM 688 O O . CYS A 1 87 ? 29.187 -12.093 10.060 1.00 15.93 81 CYS A O 1
ATOM 691 N N . THR A 1 88 ? 27.530 -10.871 9.116 1.00 14.07 82 THR A N 1
ATOM 692 C CA . THR A 1 88 ? 27.412 -11.834 7.987 1.00 15.26 82 THR A CA 1
ATOM 693 C C . THR A 1 88 ? 28.589 -11.721 7.025 1.00 16.15 82 THR A C 1
ATOM 694 O O . THR A 1 88 ? 29.257 -10.681 6.972 1.00 15.70 82 THR A O 1
ATOM 698 N N . ASN A 1 89 ? 28.855 -12.811 6.291 1.00 15.78 83 ASN A N 1
ATOM 699 C CA . ASN A 1 89 ? 29.832 -12.806 5.173 1.00 17.45 83 ASN A CA 1
ATOM 700 C C . ASN A 1 89 ? 31.254 -12.402 5.598 1.00 17.41 83 ASN A C 1
ATOM 701 O O . ASN A 1 89 ? 31.997 -11.768 4.815 1.00 18.27 83 ASN A O 1
ATOM 706 N N . THR A 1 90 ? 31.605 -12.781 6.833 1.00 17.96 84 THR A N 1
ATOM 707 C CA A THR A 1 90 ? 32.896 -12.437 7.422 0.50 20.14 84 THR A CA 1
ATOM 708 C CA B THR A 1 90 ? 32.852 -12.384 7.489 0.50 17.89 84 THR A CA 1
ATOM 709 C C . THR A 1 90 ? 33.415 -13.586 8.263 1.00 19.76 84 THR A C 1
ATOM 710 O O . THR A 1 90 ? 32.681 -14.222 8.996 1.00 21.43 84 THR A O 1
ATOM 717 N N . GLU A 1 91 ? 34.710 -13.843 8.132 1.00 22.04 85 GLU A N 1
ATOM 718 C CA A GLU A 1 91 ? 35.339 -14.923 8.886 0.50 24.34 85 GLU A CA 1
ATOM 719 C CA B GLU A 1 91 ? 35.393 -14.899 8.882 0.50 24.37 85 GLU A CA 1
ATOM 720 C C . GLU A 1 91 ? 35.317 -14.603 10.387 1.00 23.55 85 GLU A C 1
ATOM 721 O O . GLU A 1 91 ? 35.467 -13.431 10.812 1.00 23.55 85 GLU A O 1
ATOM 732 N N . LYS A 1 92 ? 35.079 -15.642 11.191 1.00 22.75 86 LYS A N 1
ATOM 733 C CA . LYS A 1 92 ? 35.063 -15.534 12.648 1.00 22.75 86 LYS A CA 1
ATOM 734 C C . LYS A 1 92 ? 36.311 -14.824 13.196 1.00 20.94 86 LYS A C 1
ATOM 735 O O . LYS A 1 92 ? 36.205 -14.040 14.140 1.00 20.23 86 LYS A O 1
ATOM 741 N N . ALA A 1 93 ? 37.483 -15.105 12.616 1.00 20.07 87 ALA A N 1
ATOM 742 C CA . ALA A 1 93 ? 38.742 -14.474 13.061 1.00 21.13 87 ALA A CA 1
ATOM 743 C C . ALA A 1 93 ? 38.719 -12.943 12.994 1.00 20.19 87 ALA A C 1
ATOM 744 O O . ALA A 1 93 ? 39.322 -12.285 13.844 1.00 20.35 87 ALA A O 1
ATOM 746 N N . ILE A 1 94 ? 38.048 -12.379 11.992 1.00 19.81 88 ILE A N 1
ATOM 747 C CA . ILE A 1 94 ? 37.946 -10.906 11.862 1.00 19.95 88 ILE A CA 1
ATOM 748 C C . ILE A 1 94 ? 37.069 -10.331 12.998 1.00 19.88 88 ILE A C 1
ATOM 749 O O . ILE A 1 94 ? 37.403 -9.304 13.601 1.00 18.78 88 ILE A O 1
ATOM 754 N N . ILE A 1 95 ? 35.959 -11.000 13.294 1.00 19.73 89 ILE A N 1
ATOM 755 C CA . ILE A 1 95 ? 35.080 -10.600 14.408 1.00 19.78 89 ILE A CA 1
ATOM 756 C C . ILE A 1 95 ? 35.799 -10.712 15.763 1.00 18.72 89 ILE A C 1
ATOM 757 O O . ILE A 1 95 ? 35.747 -9.787 16.577 1.00 17.85 89 ILE A O 1
ATOM 762 N N . ASP A 1 96 ? 36.496 -11.822 15.994 1.00 19.39 90 ASP A N 1
ATOM 763 C CA . ASP A 1 96 ? 37.313 -11.990 17.218 1.00 18.74 90 ASP A CA 1
ATOM 764 C C . ASP A 1 96 ? 38.389 -10.898 17.395 1.00 17.95 90 ASP A C 1
ATOM 765 O O . ASP A 1 96 ? 38.565 -10.381 18.507 1.00 18.12 90 ASP A O 1
ATOM 770 N N . ASP A 1 97 ? 39.102 -10.570 16.31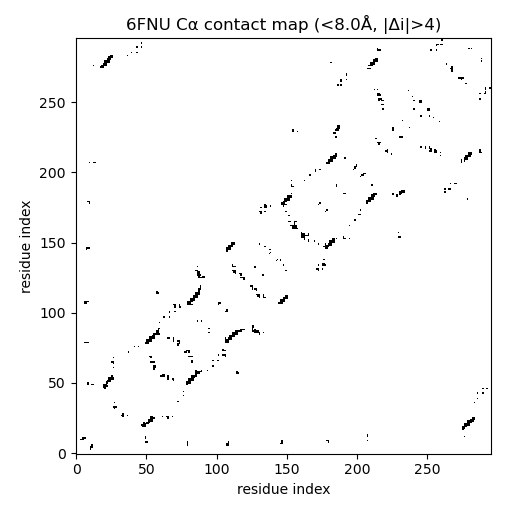4 1.00 18.03 91 ASP A N 1
ATOM 771 C CA . ASP A 1 97 ? 40.132 -9.516 16.338 1.00 18.04 91 ASP A CA 1
ATOM 772 C C . ASP A 1 97 ? 39.529 -8.147 16.663 1.00 17.75 91 ASP A C 1
ATOM 773 O O . ASP A 1 97 ? 40.084 -7.390 17.462 1.00 19.45 91 ASP A O 1
ATOM 778 N N . ALA A 1 98 ? 38.387 -7.841 16.053 1.00 16.48 92 ALA A N 1
ATOM 779 C CA . ALA A 1 98 ? 37.706 -6.570 16.306 1.00 16.08 92 ALA A CA 1
ATOM 780 C C . ALA A 1 98 ? 37.305 -6.406 17.781 1.00 15.66 92 ALA A C 1
ATOM 781 O O . ALA A 1 98 ? 37.562 -5.363 18.394 1.00 15.83 92 ALA A O 1
ATOM 783 N N . LEU A 1 99 ? 36.692 -7.436 18.349 1.00 16.53 93 LEU A N 1
ATOM 784 C CA . LEU A 1 99 ? 36.289 -7.396 19.764 1.00 16.31 93 LEU A CA 1
ATOM 785 C C . LEU A 1 99 ? 37.500 -7.312 20.709 1.00 16.02 93 LEU A C 1
ATOM 786 O O . LEU A 1 99 ? 37.479 -6.531 21.677 1.00 16.70 93 LEU A O 1
ATOM 791 N N . ASP A 1 100 ? 38.557 -8.074 20.419 1.00 17.78 94 ASP A N 1
ATOM 792 C CA . ASP A 1 100 ? 39.795 -8.044 21.235 1.00 18.91 94 ASP A CA 1
ATOM 793 C C . ASP A 1 100 ? 40.426 -6.645 21.225 1.00 18.54 94 ASP A C 1
ATOM 794 O O . ASP A 1 100 ? 40.784 -6.110 22.272 1.00 17.86 94 ASP A O 1
ATOM 799 N N . ARG A 1 101 ? 40.530 -6.050 20.038 1.00 17.27 95 ARG A N 1
ATOM 800 C CA . ARG A 1 101 ? 41.078 -4.684 19.923 1.00 17.94 95 ARG A CA 1
ATOM 801 C C . ARG A 1 101 ? 40.229 -3.623 20.615 1.00 17.87 95 ARG A C 1
ATOM 802 O O . ARG A 1 101 ? 40.775 -2.728 21.274 1.00 17.73 95 ARG A O 1
ATOM 810 N N . CYS A 1 102 ? 38.902 -3.721 20.487 1.00 15.64 96 CYS A N 1
ATOM 811 C CA . CYS A 1 102 ? 38.018 -2.802 21.228 1.00 16.78 96 CYS A CA 1
ATOM 812 C C . CYS A 1 102 ? 38.226 -2.933 22.755 1.00 17.05 96 CYS A C 1
ATOM 813 O O . CYS A 1 102 ? 38.386 -1.921 23.467 1.00 17.65 96 CYS A O 1
ATOM 816 N N . TYR A 1 103 ? 38.247 -4.176 23.243 1.00 17.06 97 TYR A N 1
ATOM 817 C CA . TYR A 1 103 ? 38.382 -4.441 24.678 1.00 18.80 97 TYR A CA 1
ATOM 818 C C . TYR A 1 103 ? 39.668 -3.821 25.222 1.00 19.41 97 TYR A C 1
ATOM 819 O O . TYR A 1 103 ? 39.640 -3.116 26.251 1.00 20.65 97 TYR A O 1
ATOM 828 N N . ASN A 1 104 ? 40.776 -4.048 24.510 1.00 20.05 98 ASN A N 1
ATOM 829 C CA . ASN A 1 104 ? 42.086 -3.510 24.912 1.00 23.80 98 ASN A CA 1
ATOM 830 C C . ASN A 1 104 ? 42.240 -1.992 24.806 1.00 22.97 98 ASN A C 1
ATOM 831 O O . ASN A 1 104 ? 43.076 -1.422 25.493 1.00 24.94 98 ASN A O 1
ATOM 836 N N . ALA A 1 105 ? 41.453 -1.359 23.938 1.00 19.52 99 ALA A N 1
ATOM 837 C CA . ALA A 1 105 ? 41.433 0.096 23.791 1.00 21.34 99 ALA A CA 1
ATOM 838 C C . ALA A 1 105 ? 40.475 0.808 24.763 1.00 20.97 99 ALA A C 1
ATOM 839 O O . ALA A 1 105 ? 40.358 2.050 24.730 1.00 21.25 99 ALA A O 1
ATOM 841 N N . GLY A 1 106 ? 39.787 0.046 25.611 1.00 18.82 100 GLY A N 1
ATOM 842 C CA . GLY A 1 106 ? 38.836 0.615 26.562 1.00 20.26 100 GLY A CA 1
ATOM 843 C C . GLY A 1 106 ? 37.441 0.891 26.023 1.00 17.28 100 GLY A C 1
ATOM 844 O O . GLY A 1 106 ? 36.654 1.556 26.691 1.00 17.87 100 GLY A O 1
ATOM 845 N N . ILE A 1 107 ? 37.119 0.363 24.841 1.00 17.01 101 ILE A N 1
ATOM 846 C CA . ILE A 1 107 ? 35.769 0.482 24.255 1.00 16.51 101 ILE A CA 1
ATOM 847 C C . ILE A 1 107 ? 34.883 -0.556 24.965 1.00 16.24 101 ILE A C 1
ATOM 848 O O . ILE A 1 107 ? 35.258 -1.735 25.041 1.00 19.36 101 ILE A O 1
ATOM 853 N N . ARG A 1 108 ? 33.763 -0.107 25.550 1.00 13.73 102 ARG A N 1
ATOM 854 C CA . ARG A 1 108 ? 32.894 -0.990 26.342 1.00 15.70 102 ARG A CA 1
ATOM 855 C C . ARG A 1 108 ? 31.451 -1.049 25.824 1.00 13.40 102 ARG A C 1
ATOM 856 O O . ARG A 1 108 ? 30.557 -1.470 26.550 1.00 14.14 102 ARG A O 1
ATOM 864 N N . ASN A 1 109 ? 31.228 -0.639 24.570 1.00 12.68 103 ASN A N 1
ATOM 865 C CA . ASN A 1 109 ? 29.886 -0.635 23.937 1.00 12.15 103 ASN A CA 1
ATOM 866 C C . ASN A 1 109 ? 30.017 -1.041 22.472 1.00 11.55 103 ASN A C 1
ATOM 867 O O . ASN A 1 109 ? 30.921 -0.557 21.772 1.00 12.54 103 ASN A O 1
ATOM 872 N N . ILE A 1 110 ? 29.131 -1.927 22.014 1.00 11.76 104 ILE A N 1
ATOM 873 C CA . ILE A 1 110 ? 29.090 -2.406 20.613 1.00 11.64 104 ILE A CA 1
ATOM 874 C C . ILE A 1 110 ? 27.622 -2.338 20.121 1.00 11.84 104 ILE A C 1
ATOM 875 O O . ILE A 1 110 ? 26.716 -2.744 20.851 1.00 11.56 104 ILE A O 1
ATOM 880 N N . LEU A 1 111 ? 27.389 -1.807 18.911 1.00 11.38 105 LEU A N 1
ATOM 881 C CA . LEU A 1 111 ? 26.101 -1.917 18.226 1.00 11.66 105 LEU A CA 1
ATOM 882 C C . LEU A 1 111 ? 26.166 -3.164 17.297 1.00 12.12 105 LEU A C 1
ATOM 883 O O . LEU A 1 111 ? 26.839 -3.152 16.263 1.00 12.29 105 LEU A O 1
ATOM 888 N N . ALA A 1 112 ? 25.499 -4.249 17.710 1.00 11.71 106 ALA A N 1
ATOM 889 C CA . ALA A 1 112 ? 25.579 -5.560 17.050 1.00 11.20 106 ALA A CA 1
ATOM 890 C C . ALA A 1 112 ? 24.538 -5.644 15.949 1.00 10.96 106 ALA A C 1
ATOM 891 O O . ALA A 1 112 ? 23.341 -5.521 16.228 1.00 13.08 106 ALA A O 1
ATOM 893 N N . LEU A 1 113 ? 24.997 -5.842 14.700 1.00 11.42 107 LEU A N 1
ATOM 894 C CA . LEU A 1 113 ? 24.176 -5.725 13.504 1.00 12.21 107 LEU A CA 1
ATOM 895 C C . LEU A 1 113 ? 24.347 -6.942 12.594 1.00 13.19 107 LEU A C 1
ATOM 896 O O . LEU A 1 113 ? 25.392 -7.604 12.625 1.00 12.68 107 LEU A O 1
ATOM 901 N N . ARG A 1 114 ? 23.336 -7.228 11.767 1.00 13.60 108 ARG A N 1
ATOM 902 C CA . ARG A 1 114 ? 23.491 -8.278 10.758 1.00 13.30 108 ARG A CA 1
ATOM 903 C C . ARG A 1 114 ? 24.439 -7.820 9.627 1.00 14.04 108 ARG A C 1
ATOM 904 O O . ARG A 1 114 ? 25.366 -8.572 9.240 1.00 15.05 108 ARG A O 1
ATOM 912 N N . GLY A 1 115 ? 24.186 -6.615 9.083 1.00 13.93 109 GLY A N 1
ATOM 913 C CA . GLY A 1 115 ? 24.700 -6.248 7.764 1.00 14.65 109 GLY A CA 1
ATOM 914 C C . GLY A 1 115 ? 23.815 -6.843 6.677 1.00 15.81 109 GLY A C 1
ATOM 915 O O . GLY A 1 115 ? 22.608 -6.942 6.845 1.00 16.20 109 GLY A O 1
ATOM 916 N N . ASP A 1 116 ? 24.414 -7.240 5.552 1.00 17.11 110 ASP A N 1
ATOM 917 C CA . ASP A 1 116 ? 23.645 -7.768 4.417 1.00 18.89 110 ASP A CA 1
ATOM 918 C C . ASP A 1 116 ? 23.185 -9.211 4.658 1.00 17.83 110 ASP A C 1
ATOM 919 O O . ASP A 1 116 ? 23.668 -9.880 5.583 1.00 16.36 110 ASP A O 1
ATOM 924 N N . PRO A 1 117 ? 22.230 -9.702 3.846 1.00 20.01 111 PRO A N 1
ATOM 925 C CA . PRO A 1 117 ? 21.883 -11.120 3.972 1.00 20.63 111 PRO A CA 1
ATOM 926 C C . PRO A 1 117 ? 23.094 -12.026 3.734 1.00 20.63 111 PRO A C 1
ATOM 927 O O . PRO A 1 117 ? 24.016 -11.636 2.991 1.00 20.66 111 PRO A O 1
ATOM 931 N N . PRO A 1 118 ? 23.110 -13.203 4.375 1.00 20.46 112 PRO A N 1
ATOM 932 C CA . PRO A 1 118 ? 24.221 -14.114 4.171 1.00 20.83 112 PRO A CA 1
ATOM 933 C C . PRO A 1 118 ? 24.247 -14.619 2.728 1.00 23.49 112 PRO A C 1
ATOM 934 O O . PRO A 1 118 ? 23.197 -14.848 2.117 1.00 24.08 112 PRO A O 1
ATOM 938 N N . ILE A 1 119 ? 25.452 -14.718 2.181 1.00 22.75 113 ILE A N 1
ATOM 939 C CA . ILE A 1 119 ? 25.673 -15.383 0.908 1.00 27.13 113 ILE A CA 1
ATOM 940 C C . ILE A 1 119 ? 27.112 -15.908 0.815 1.00 31.02 113 ILE A C 1
ATOM 941 O O . ILE A 1 119 ? 28.036 -15.299 1.362 1.00 31.51 113 ILE A O 1
ATOM 946 N N . GLY A 1 120 ? 27.283 -17.036 0.129 1.00 30.63 114 GLY A N 1
ATOM 947 C CA . GLY A 1 120 ? 28.585 -17.703 0.019 1.00 30.08 114 GLY A CA 1
ATOM 948 C C . GLY A 1 120 ? 29.268 -17.627 -1.335 1.00 28.37 114 GLY A C 1
ATOM 949 O O . GLY A 1 120 ? 29.187 -16.622 -2.045 1.00 29.70 114 GLY A O 1
ATOM 950 N N . GLU A 1 121 ? 29.987 -18.694 -1.666 1.00 24.33 115 GLU A N 1
ATOM 951 C CA . GLU A 1 121 ? 30.741 -18.778 -2.910 1.00 24.89 115 GLU A CA 1
ATOM 952 C C . GLU A 1 121 ? 30.217 -19.955 -3.739 1.00 22.59 115 GLU A C 1
ATOM 953 O O . GLU A 1 121 ? 30.987 -20.635 -4.407 1.00 21.74 115 GLU A O 1
ATOM 959 N N . ASP A 1 122 ? 28.894 -20.162 -3.704 1.00 20.41 116 ASP A N 1
ATOM 960 C CA . ASP A 1 122 ? 28.191 -21.260 -4.396 1.00 19.28 116 ASP A CA 1
ATOM 961 C C . ASP A 1 122 ? 28.887 -22.642 -4.218 1.00 15.98 116 ASP A C 1
ATOM 962 O O . ASP A 1 122 ? 29.144 -23.029 -3.081 1.00 14.60 116 ASP A O 1
ATOM 967 N N . TRP A 1 123 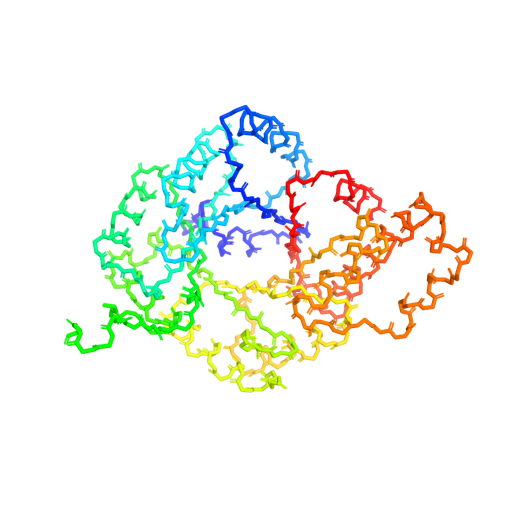? 29.213 -23.368 -5.291 1.00 13.29 117 TRP A N 1
ATOM 968 C CA . TRP A 1 123 ? 29.802 -24.707 -5.158 1.00 12.41 117 TRP A CA 1
ATOM 969 C C . TRP A 1 123 ? 31.207 -24.686 -4.530 1.00 12.89 117 TRP A C 1
ATOM 970 O O . TRP A 1 123 ? 31.653 -25.721 -4.057 1.00 12.37 117 TRP A O 1
ATOM 981 N N . LEU A 1 124 ? 31.890 -23.536 -4.512 1.00 13.73 118 LEU A N 1
ATOM 982 C CA . LEU A 1 124 ? 33.156 -23.431 -3.755 1.00 18.32 118 LEU A CA 1
ATOM 983 C C . LEU A 1 124 ? 33.002 -23.644 -2.253 1.00 22.05 118 LEU A C 1
ATOM 984 O O . LEU A 1 124 ? 33.997 -23.987 -1.604 1.00 26.15 118 LEU A O 1
ATOM 989 N N . ASP A 1 125 ? 31.797 -23.425 -1.706 1.00 22.35 119 ASP A N 1
ATOM 990 C CA . ASP A 1 125 ? 31.466 -23.767 -0.284 1.00 28.08 119 ASP A CA 1
ATOM 991 C C . ASP A 1 125 ? 31.825 -25.202 0.078 1.00 34.41 119 ASP A C 1
ATOM 992 O O . ASP A 1 125 ? 31.175 -26.145 -0.382 1.00 43.79 119 ASP A O 1
ATOM 997 N N . SER A 1 131 ? 31.176 -18.679 6.945 1.00 63.42 125 SER A N 1
ATOM 998 C CA . SER A 1 131 ? 30.157 -17.628 7.025 1.00 51.43 125 SER A CA 1
ATOM 999 C C . SER A 1 131 ? 29.113 -17.886 8.133 1.00 49.93 125 SER A C 1
ATOM 1000 O O . SER A 1 131 ? 27.908 -17.769 7.890 1.00 52.62 125 SER A O 1
ATOM 1002 N N . PRO A 1 132 ? 29.576 -18.192 9.364 1.00 44.30 126 PRO A N 1
ATOM 1003 C CA . PRO A 1 132 ? 28.717 -18.832 10.382 1.00 39.55 126 PRO A CA 1
ATOM 1004 C C . PRO A 1 132 ? 27.642 -17.958 11.064 1.00 35.65 126 PRO A C 1
ATOM 1005 O O . PRO A 1 132 ? 26.774 -18.502 11.740 1.00 40.71 126 PRO A O 1
ATOM 1009 N N . PHE A 1 133 ? 27.710 -16.637 10.931 1.00 27.78 127 PHE A N 1
ATOM 1010 C CA . PHE A 1 133 ? 26.658 -15.765 11.463 1.00 22.91 127 PHE A CA 1
ATOM 1011 C C . PHE A 1 133 ? 25.611 -15.513 10.375 1.00 21.10 127 PHE A C 1
ATOM 1012 O O . PHE A 1 133 ? 25.965 -15.221 9.232 1.00 24.26 127 PHE A O 1
ATOM 1020 N N . LYS A 1 134 ? 24.327 -15.615 10.721 1.00 18.89 128 LYS A N 1
ATOM 1021 C CA . LYS A 1 134 ? 23.219 -15.385 9.772 1.00 20.12 128 LYS A CA 1
ATOM 1022 C C . LYS A 1 134 ? 22.314 -14.181 10.113 1.00 17.85 128 LYS A C 1
ATOM 1023 O O . LYS A 1 134 ? 21.812 -13.516 9.208 1.00 15.91 128 LYS A O 1
ATOM 1029 N N . TYR A 1 135 ? 22.110 -13.921 11.409 1.00 17.30 129 TYR A N 1
ATOM 1030 C CA . TYR A 1 135 ? 21.248 -12.841 11.907 1.00 16.47 129 TYR A CA 1
ATOM 1031 C C . TYR A 1 135 ? 21.979 -12.058 12.980 1.00 15.44 129 TYR A C 1
ATOM 1032 O O . TYR A 1 135 ? 22.918 -12.575 13.583 1.00 15.31 129 TYR A O 1
ATOM 1041 N N . ALA A 1 136 ? 21.529 -10.824 13.255 1.00 14.38 130 ALA A N 1
ATOM 1042 C CA . ALA A 1 136 ? 22.106 -10.035 14.362 1.00 13.71 130 ALA A CA 1
ATOM 1043 C C . ALA A 1 136 ? 22.105 -10.767 15.707 1.00 14.54 130 ALA A C 1
ATOM 1044 O O . ALA A 1 136 ? 23.076 -10.660 16.468 1.00 13.59 130 ALA A O 1
ATOM 1046 N N . VAL A 1 137 ? 21.038 -11.522 15.994 1.00 13.85 131 VAL A N 1
ATOM 1047 C CA . VAL A 1 137 ? 20.960 -12.272 17.263 1.00 14.10 131 VAL A CA 1
ATOM 1048 C C . VAL A 1 137 ? 22.144 -13.239 17.442 1.00 14.14 131 VAL A C 1
ATOM 1049 O O . VAL A 1 137 ? 22.608 -13.466 18.571 1.00 14.25 131 VAL A O 1
ATOM 1053 N N . ASP A 1 138 ? 22.663 -13.786 16.340 1.00 14.62 132 ASP A N 1
ATOM 1054 C CA . ASP A 1 138 ? 23.839 -14.674 16.416 1.00 15.22 132 ASP A CA 1
ATOM 1055 C C . ASP A 1 138 ? 25.068 -13.943 16.998 1.00 15.20 132 ASP A C 1
ATOM 1056 O O . ASP A 1 138 ? 25.814 -14.509 17.823 1.00 16.19 132 ASP A O 1
ATOM 1061 N N . LEU A 1 139 ? 25.252 -12.678 16.600 1.00 14.52 133 LEU A N 1
ATOM 1062 C CA . LEU A 1 139 ? 26.331 -11.842 17.142 1.00 13.32 133 LEU A CA 1
ATOM 1063 C C . LEU A 1 139 ? 26.092 -11.409 18.608 1.00 13.19 133 LEU A C 1
ATOM 1064 O O . LEU A 1 139 ? 27.028 -11.407 19.415 1.00 14.20 133 LEU A O 1
ATOM 1069 N N . VAL A 1 140 ? 24.860 -11.036 18.948 1.00 12.88 134 VAL A N 1
ATOM 1070 C CA . VAL A 1 140 ? 24.514 -10.691 20.344 1.00 13.14 134 VAL A CA 1
ATOM 1071 C C . VAL A 1 140 ? 24.880 -11.871 21.266 1.00 14.53 134 VAL A C 1
ATOM 1072 O O . VAL A 1 140 ? 25.584 -11.694 22.284 1.00 13.86 134 VAL A O 1
ATOM 1076 N N . ARG A 1 141 ? 24.442 -13.071 20.895 1.00 15.20 135 ARG A N 1
ATOM 1077 C CA . ARG A 1 141 ? 24.707 -14.255 21.736 1.00 16.17 135 ARG A CA 1
ATOM 1078 C C . ARG A 1 141 ? 26.219 -14.511 21.845 1.00 15.64 135 ARG A C 1
ATOM 1079 O O . ARG A 1 141 ? 26.733 -14.811 22.936 1.00 16.66 135 ARG A O 1
ATOM 1087 N N . TYR A 1 142 ? 26.934 -14.365 20.721 1.00 14.82 136 TYR A N 1
ATOM 1088 C CA . TYR A 1 142 ? 28.384 -14.609 20.694 1.00 15.34 136 TYR A CA 1
ATOM 1089 C C . TYR A 1 142 ? 29.175 -13.620 21.552 1.00 15.17 136 TYR A C 1
ATOM 1090 O O . TYR A 1 142 ? 30.083 -14.029 22.278 1.00 15.88 136 TYR A O 1
ATOM 1099 N N . ILE A 1 143 ? 28.823 -12.335 21.479 1.00 14.57 137 ILE A N 1
ATOM 1100 C CA . ILE A 1 143 ? 29.471 -11.320 22.323 1.00 14.23 137 ILE A CA 1
ATOM 1101 C C . ILE A 1 143 ? 29.239 -11.631 23.809 1.00 15.03 137 ILE A C 1
ATOM 1102 O O . ILE A 1 143 ? 30.180 -11.572 24.606 1.00 15.94 137 ILE A O 1
ATOM 1107 N N . LYS A 1 144 ? 27.996 -11.937 24.191 1.00 15.62 138 LYS A N 1
ATOM 1108 C CA . LYS A 1 144 ? 27.702 -12.190 25.610 1.00 17.78 138 LYS A CA 1
ATOM 1109 C C . LYS A 1 144 ? 28.395 -13.473 26.145 1.00 16.50 138 LYS A C 1
ATOM 1110 O O . LYS A 1 144 ? 28.843 -13.501 27.314 1.00 19.60 138 LYS A O 1
ATOM 1116 N N . GLN A 1 145 ? 28.507 -14.501 25.303 1.00 16.24 139 GLN A N 1
ATOM 1117 C CA A GLN A 1 145 ? 29.240 -15.754 25.601 0.50 18.53 139 GLN A CA 1
ATOM 1118 C CA B GLN A 1 145 ? 29.226 -15.720 25.698 0.50 17.95 139 GLN A CA 1
ATOM 1119 C C . GLN A 1 145 ? 30.735 -15.480 25.837 1.00 17.64 139 GLN A C 1
ATOM 1120 O O . GLN A 1 145 ? 31.364 -16.056 26.727 1.00 19.59 139 GLN A O 1
ATOM 1131 N N . SER A 1 146 ? 31.299 -14.618 24.996 1.00 16.81 140 SER A N 1
ATOM 1132 C CA . SER A 1 146 ? 32.736 -14.329 24.985 1.00 15.58 140 SER A CA 1
ATOM 1133 C C . SER A 1 146 ? 33.208 -13.288 26.003 1.00 15.88 140 SER A C 1
ATOM 1134 O O . SER A 1 146 ? 34.365 -13.362 26.464 1.00 16.52 140 SER A O 1
ATOM 1137 N N . TYR A 1 147 ? 32.340 -12.329 26.342 1.00 15.64 141 TYR A N 1
ATOM 1138 C CA . TYR A 1 147 ? 32.708 -11.162 27.177 1.00 15.70 141 TYR A CA 1
ATOM 1139 C C . TYR A 1 147 ? 31.747 -10.824 28.330 1.00 16.55 141 TYR A C 1
ATOM 1140 O O . TYR A 1 147 ? 32.046 -9.929 29.122 1.00 16.44 141 TYR A O 1
ATOM 1149 N N . GLY A 1 148 ? 30.609 -11.512 28.437 1.00 19.34 142 GLY A N 1
ATOM 1150 C CA . GLY A 1 148 ? 29.610 -11.174 29.465 1.00 21.45 142 GLY A CA 1
ATOM 1151 C C . GLY A 1 148 ? 29.188 -9.722 29.357 1.00 24.35 142 GLY A C 1
ATOM 1152 O O . GLY A 1 148 ? 28.933 -9.242 28.247 1.00 29.73 142 GLY A O 1
ATOM 1153 N N . ASP A 1 149 ? 29.167 -9.012 30.480 1.00 24.70 143 ASP A N 1
ATOM 1154 C CA . ASP A 1 149 ? 28.859 -7.564 30.534 1.00 24.65 143 ASP A CA 1
ATOM 1155 C C . ASP A 1 149 ? 30.018 -6.632 30.290 1.00 22.64 143 ASP A C 1
ATOM 1156 O O . ASP A 1 149 ? 29.848 -5.413 30.427 1.00 28.12 143 ASP A O 1
ATOM 1161 N N . LYS A 1 150 ? 31.194 -7.158 29.942 1.00 20.18 144 LYS A N 1
ATOM 1162 C CA . LYS A 1 150 ? 32.304 -6.291 29.580 1.00 21.12 144 LYS A CA 1
ATOM 1163 C C . LYS A 1 150 ? 31.924 -5.418 28.365 1.00 20.27 144 LYS A C 1
ATOM 1164 O O . LYS A 1 150 ? 32.463 -4.324 28.241 1.00 26.47 144 LYS A O 1
ATOM 1170 N N . PHE A 1 151 ? 31.035 -5.908 27.474 1.00 15.39 145 PHE A N 1
ATOM 1171 C CA . PHE A 1 151 ? 30.397 -5.048 26.467 1.00 15.33 145 PHE A CA 1
ATOM 1172 C C . PHE A 1 151 ? 28.905 -4.872 26.746 1.00 14.79 145 PHE A C 1
ATOM 1173 O O . PHE A 1 151 ? 28.169 -5.856 26.918 1.00 16.74 145 PHE A O 1
ATOM 1181 N N . CYS A 1 152 ? 28.473 -3.607 26.743 1.00 13.50 146 CYS A N 1
ATOM 1182 C CA . CYS A 1 152 ? 27.073 -3.231 26.679 1.00 13.33 146 CYS A CA 1
ATOM 1183 C C . CYS A 1 152 ? 26.695 -3.262 25.187 1.00 12.69 146 CYS A C 1
ATOM 1184 O O . CYS A 1 152 ? 27.319 -2.573 24.378 1.00 13.00 146 CYS A O 1
ATOM 1187 N N . VAL A 1 153 ? 25.709 -4.088 24.834 1.00 12.05 147 VAL A N 1
ATOM 1188 C CA . VAL A 1 153 ? 25.354 -4.390 23.419 1.00 12.55 147 VAL A CA 1
ATOM 1189 C C . VAL A 1 153 ? 24.029 -3.743 23.013 1.00 12.75 147 VAL A C 1
ATOM 1190 O O . VAL A 1 153 ? 22.970 -3.999 23.636 1.00 14.50 147 VAL A O 1
ATOM 1194 N N . GLY A 1 154 ? 24.085 -2.917 21.965 1.00 11.73 148 GLY A N 1
ATOM 1195 C CA . GLY A 1 154 ? 22.892 -2.334 21.335 1.00 11.95 148 GLY A CA 1
ATOM 1196 C C . GLY A 1 154 ? 22.478 -3.086 20.083 1.00 12.46 148 GLY A C 1
ATOM 1197 O O . GLY A 1 154 ? 23.292 -3.814 19.488 1.00 12.67 148 GLY A O 1
ATOM 1198 N N . VAL A 1 155 ? 21.219 -2.895 19.670 1.00 11.50 149 VAL A N 1
ATOM 1199 C CA . VAL A 1 155 ? 20.694 -3.478 18.436 1.00 11.35 149 VAL A CA 1
ATOM 1200 C C . VAL A 1 155 ? 19.768 -2.514 17.693 1.00 11.53 149 VAL A C 1
ATOM 1201 O O . VAL A 1 155 ? 19.251 -1.552 18.273 1.00 11.65 149 VAL A O 1
ATOM 1205 N N . ALA A 1 156 ? 19.536 -2.820 16.412 1.00 11.45 150 ALA A N 1
ATOM 1206 C CA . ALA A 1 156 ? 18.676 -2.023 15.532 1.00 11.50 150 ALA A CA 1
ATOM 1207 C C . ALA A 1 156 ? 17.184 -2.410 15.564 1.00 11.60 150 ALA A C 1
ATOM 1208 O O . ALA A 1 156 ? 16.836 -3.589 15.661 1.00 12.93 150 ALA A O 1
ATOM 1210 N N . ALA A 1 157 ? 16.328 -1.395 15.434 1.00 11.19 151 ALA A N 1
ATOM 1211 C CA . ALA A 1 157 ? 14.863 -1.551 15.327 1.00 11.89 151 ALA A CA 1
ATOM 1212 C C . ALA A 1 157 ? 14.265 -0.725 14.180 1.00 11.67 151 ALA A C 1
ATOM 1213 O O . ALA A 1 157 ? 14.864 0.269 13.758 1.00 10.72 151 ALA A O 1
ATOM 1215 N N . TYR A 1 158 ? 13.056 -1.130 13.734 1.00 11.42 152 TYR A N 1
ATOM 1216 C CA . TYR A 1 158 ? 12.400 -0.603 12.511 1.00 11.72 152 TYR A CA 1
ATOM 1217 C C . TYR A 1 158 ? 10.909 -0.278 12.773 1.00 11.76 152 TYR A C 1
ATOM 1218 O O . TYR A 1 158 ? 10.037 -1.160 12.612 1.00 13.13 152 TYR A O 1
ATOM 1227 N N . PRO A 1 159 ? 10.598 0.975 13.176 1.00 13.28 153 PRO A N 1
ATOM 1228 C CA . PRO A 1 159 ? 9.189 1.362 13.441 1.00 13.21 153 PRO A CA 1
ATOM 1229 C C . PRO A 1 159 ? 8.219 1.174 12.259 1.00 14.25 153 PRO A C 1
ATOM 1230 O O . PRO A 1 159 ? 7.030 0.904 12.470 1.00 16.12 153 PRO A O 1
ATOM 1234 N N . GLU A 1 160 ? 8.745 1.291 11.043 1.00 13.84 154 GLU A N 1
ATOM 1235 C CA . GLU A 1 160 ? 7.980 1.072 9.809 1.00 14.39 154 GLU A CA 1
ATOM 1236 C C . GLU A 1 160 ? 8.280 -0.268 9.096 1.00 14.83 154 GLU A C 1
ATOM 1237 O O . GLU A 1 160 ? 7.752 -0.514 8.014 1.00 17.98 154 GLU A O 1
ATOM 1243 N N . GLY A 1 161 ? 9.044 -1.152 9.743 1.00 14.57 155 GLY A N 1
ATOM 1244 C CA . GLY A 1 161 ? 9.432 -2.457 9.205 1.00 14.77 155 GLY A CA 1
ATOM 1245 C C . GLY A 1 161 ? 10.709 -2.427 8.371 1.00 14.64 155 GLY A C 1
ATOM 1246 O O . GLY A 1 161 ? 10.948 -1.489 7.591 1.00 16.67 155 GLY A O 1
ATOM 1247 N N . HIS A 1 162 ? 11.520 -3.468 8.508 1.00 14.55 156 HIS A N 1
ATOM 1248 C CA . HIS A 1 162 ? 12.732 -3.652 7.684 1.00 15.91 156 HIS A CA 1
ATOM 1249 C C . HIS A 1 162 ? 12.373 -4.040 6.243 1.00 17.17 156 HIS A C 1
ATOM 1250 O O . HIS A 1 162 ? 11.450 -4.821 6.021 1.00 19.94 156 HIS A O 1
ATOM 1257 N N . CYS A 1 163 ? 13.138 -3.528 5.273 1.00 18.42 157 CYS A N 1
ATOM 1258 C CA . CYS A 1 163 ? 12.946 -3.882 3.855 1.00 23.17 157 CYS A CA 1
ATOM 1259 C C . CYS A 1 163 ? 14.287 -4.353 3.280 1.00 24.85 157 CYS A C 1
ATOM 1260 O O . CYS A 1 163 ? 15.279 -3.650 3.429 1.00 24.58 157 CYS A O 1
ATOM 1263 N N . GLU A 1 164 ? 14.332 -5.532 2.646 1.00 25.75 158 GLU A N 1
ATOM 1264 C CA . GLU A 1 164 ? 15.583 -5.990 1.995 1.00 29.66 158 GLU A CA 1
ATOM 1265 C C . GLU A 1 164 ? 15.859 -5.152 0.746 1.00 33.31 158 GLU A C 1
ATOM 1266 O O . GLU A 1 164 ? 14.937 -4.598 0.141 1.00 34.33 158 GLU A O 1
ATOM 1272 N N . GLY A 1 165 ? 17.132 -5.053 0.375 1.00 38.54 159 GLY A N 1
ATOM 1273 C CA . GLY A 1 165 ? 17.553 -4.210 -0.742 1.00 45.84 159 GLY A CA 1
ATOM 1274 C C . GLY A 1 165 ? 17.109 -4.768 -2.081 1.00 50.45 159 GLY A C 1
ATOM 1275 O O . GLY A 1 165 ? 16.443 -4.076 -2.845 1.00 58.72 159 GLY A O 1
ATOM 1276 N N . GLN A 1 172 ? 7.063 -4.475 3.832 1.00 43.18 166 GLN A N 1
ATOM 1277 C CA . GLN A 1 172 ? 7.386 -3.908 5.136 1.00 34.60 166 GLN A CA 1
ATOM 1278 C C . GLN A 1 172 ? 6.355 -4.271 6.182 1.00 33.07 166 GLN A C 1
ATOM 1279 O O . GLN A 1 172 ? 5.208 -3.881 6.058 1.00 36.09 166 GLN A O 1
ATOM 1285 N N . ASP A 1 173 ? 6.784 -4.968 7.235 1.00 31.87 167 ASP A N 1
ATOM 1286 C CA . ASP A 1 173 ? 5.883 -5.369 8.331 1.00 29.37 167 ASP A CA 1
ATOM 1287 C C . ASP A 1 173 ? 6.529 -5.096 9.718 1.00 27.72 167 ASP A C 1
ATOM 1288 O O . ASP A 1 173 ? 7.369 -5.899 10.191 1.00 28.26 167 ASP A O 1
ATOM 1293 N N . PRO A 1 174 ? 6.142 -3.980 10.385 1.00 23.82 168 PRO A N 1
ATOM 1294 C CA . PRO A 1 174 ? 6.770 -3.761 11.723 1.00 22.83 168 PRO A CA 1
ATOM 1295 C C . PRO A 1 174 ? 6.441 -4.802 12.791 1.00 20.16 168 PRO A C 1
ATOM 1296 O O . PRO A 1 174 ? 7.270 -5.027 13.670 1.00 17.96 168 PRO A O 1
ATOM 1300 N N . LEU A 1 175 ? 5.275 -5.446 12.713 1.00 18.75 169 LEU A N 1
ATOM 1301 C CA . LEU A 1 175 ? 4.978 -6.531 13.648 1.00 21.49 169 LEU A CA 1
ATOM 1302 C C . LEU A 1 175 ? 5.907 -7.739 13.489 1.00 20.90 169 LEU A C 1
ATOM 1303 O O . LEU A 1 175 ? 6.310 -8.321 14.493 1.00 22.48 169 LEU A O 1
ATOM 1308 N N . LYS A 1 176 ? 6.267 -8.087 12.249 1.00 21.78 170 LYS A N 1
ATOM 1309 C CA . LYS A 1 176 ? 7.248 -9.153 11.974 1.00 22.68 170 LYS A CA 1
ATOM 1310 C C . LYS A 1 176 ? 8.569 -8.862 12.663 1.00 20.79 170 LYS A C 1
ATOM 1311 O O . LYS A 1 176 ? 9.126 -9.718 13.364 1.00 22.87 170 LYS A O 1
ATOM 1313 N N . ASP A 1 177 ? 9.070 -7.642 12.489 1.00 17.80 171 ASP A N 1
ATOM 1314 C CA . ASP A 1 177 ? 10.353 -7.282 13.088 1.00 20.16 171 ASP A CA 1
ATOM 1315 C C . ASP A 1 177 ? 10.323 -7.161 14.611 1.00 20.68 171 ASP A C 1
ATOM 1316 O O . ASP A 1 177 ? 11.363 -7.336 15.243 1.00 18.27 171 ASP A O 1
ATOM 1321 N N . LEU A 1 178 ? 9.154 -6.890 15.196 1.00 19.28 172 LEU A N 1
ATOM 1322 C CA . LEU A 1 178 ? 9.025 -6.869 16.670 1.00 18.83 172 LEU A CA 1
ATOM 1323 C C . LEU A 1 178 ? 9.267 -8.265 17.274 1.00 18.91 172 LEU A C 1
ATOM 1324 O O . LEU A 1 178 ? 9.851 -8.388 18.363 1.00 17.78 172 LEU A O 1
ATOM 1329 N N . VAL A 1 179 ? 8.875 -9.312 16.545 1.00 19.83 173 VAL A N 1
ATOM 1330 C CA . VAL A 1 179 ? 9.173 -10.702 16.950 1.00 21.89 173 VAL A CA 1
ATOM 1331 C C . VAL A 1 179 ? 10.689 -10.931 17.032 1.00 20.44 173 VAL A C 1
ATOM 1332 O O . VAL A 1 179 ? 11.194 -11.401 18.053 1.00 22.90 173 VAL A O 1
ATOM 1336 N N . TYR A 1 180 ? 11.419 -10.552 15.976 1.00 19.51 174 TYR A N 1
ATOM 1337 C CA . TYR A 1 180 ? 12.876 -10.700 15.950 1.00 20.79 174 TYR A CA 1
ATOM 1338 C C . TYR A 1 180 ? 13.588 -9.799 16.960 1.00 17.73 174 TYR A C 1
ATOM 1339 O O . TYR A 1 180 ? 14.594 -10.198 17.571 1.00 16.88 174 TYR A O 1
ATOM 1348 N N . LEU A 1 181 ? 13.056 -8.597 17.161 1.00 17.26 175 LEU A N 1
ATOM 1349 C CA . LEU A 1 181 ? 13.606 -7.674 18.165 1.00 15.33 175 LEU A CA 1
ATOM 1350 C C . LEU A 1 181 ? 13.525 -8.291 19.570 1.00 14.41 175 LEU A C 1
ATOM 1351 O O . LEU A 1 181 ? 14.486 -8.217 20.359 1.00 14.42 175 LEU A O 1
ATOM 1356 N N . LYS A 1 182 ? 12.403 -8.934 19.870 1.00 15.26 176 LYS A N 1
ATOM 1357 C CA . LYS A 1 182 ? 12.244 -9.608 21.166 1.00 16.41 176 LYS A CA 1
ATOM 1358 C C . LYS A 1 182 ? 13.329 -10.673 21.379 1.00 16.22 176 LYS A C 1
ATOM 1359 O O . LYS A 1 182 ? 13.910 -10.758 22.482 1.00 16.96 176 LYS A O 1
ATOM 1365 N N . GLU A 1 183 ? 13.611 -11.478 20.349 1.00 17.43 177 GLU A N 1
ATOM 1366 C CA A GLU A 1 183 ? 14.685 -12.496 20.418 0.50 19.03 177 GLU A CA 1
ATOM 1367 C CA B GLU A 1 183 ? 14.666 -12.501 20.442 0.50 18.74 177 GLU A CA 1
ATOM 1368 C C . GLU A 1 183 ? 16.040 -11.859 20.722 1.00 17.20 177 GLU A C 1
ATOM 1369 O O . GLU A 1 183 ? 16.829 -12.398 21.490 1.00 17.34 177 GLU A O 1
ATOM 1380 N N . LYS A 1 184 ? 16.320 -10.709 20.097 1.00 16.18 178 LYS A N 1
ATOM 1381 C CA . LYS A 1 184 ? 17.585 -9.976 20.331 1.00 16.12 178 LYS A CA 1
ATOM 1382 C C . LYS A 1 184 ? 17.705 -9.469 21.775 1.00 16.40 178 LYS A C 1
ATOM 1383 O O . LYS A 1 184 ? 18.779 -9.572 22.399 1.00 16.28 178 LYS A O 1
ATOM 1389 N N . VAL A 1 185 ? 16.601 -8.949 22.314 1.00 14.83 179 VAL A N 1
ATOM 1390 C CA . VAL A 1 185 ? 16.575 -8.505 23.721 1.00 17.00 179 VAL A CA 1
ATOM 1391 C C . VAL A 1 185 ? 16.717 -9.697 24.685 1.00 17.74 179 VAL A C 1
ATOM 1392 O O . VAL A 1 185 ? 17.499 -9.623 25.645 1.00 18.91 179 VAL A O 1
ATOM 1396 N N . GLU A 1 186 ? 16.020 -10.802 24.422 1.00 17.99 180 GLU A N 1
ATOM 1397 C CA . GLU A 1 186 ? 16.141 -11.998 25.291 1.00 20.56 180 GLU A CA 1
ATOM 1398 C C . GLU A 1 186 ? 17.568 -12.583 25.289 1.00 19.68 180 GLU A C 1
ATOM 1399 O O . GLU A 1 186 ? 17.999 -13.164 26.286 1.00 21.00 180 GLU A O 1
ATOM 1405 N N . ALA A 1 187 ? 18.296 -12.405 24.184 1.00 18.59 181 ALA A N 1
ATOM 1406 C CA . ALA A 1 187 ? 19.679 -12.879 24.054 1.00 18.83 181 ALA A CA 1
ATOM 1407 C C . ALA A 1 187 ? 20.690 -11.980 24.765 1.00 17.17 181 ALA A C 1
ATOM 1408 O O . ALA A 1 187 ? 21.860 -12.332 24.851 1.00 20.36 181 ALA A O 1
ATOM 1410 N N . GLY A 1 188 ? 20.250 -10.814 25.236 1.00 17.59 182 GLY A N 1
ATOM 1411 C CA . GLY A 1 188 ? 21.049 -9.930 26.090 1.00 17.21 182 GLY A CA 1
ATOM 1412 C C . GLY A 1 188 ? 21.309 -8.508 25.618 1.00 16.59 182 GLY A C 1
ATOM 1413 O O . GLY A 1 188 ? 22.181 -7.842 26.188 1.00 19.36 182 GLY A O 1
ATOM 1414 N N . ALA A 1 189 ? 20.596 -8.023 24.595 1.00 14.36 183 ALA A N 1
ATOM 1415 C CA . ALA A 1 189 ? 20.770 -6.617 24.181 1.00 15.39 183 ALA A CA 1
ATOM 1416 C C . ALA A 1 189 ? 20.351 -5.681 25.309 1.00 15.50 183 ALA A C 1
ATOM 1417 O O . ALA A 1 189 ? 19.324 -5.894 25.947 1.00 15.97 183 ALA A O 1
ATOM 1419 N N . ASP A 1 190 ? 21.164 -4.647 25.515 1.00 14.21 184 ASP A N 1
ATOM 1420 C CA . ASP A 1 190 ? 21.045 -3.685 26.609 1.00 14.96 184 ASP A CA 1
ATOM 1421 C C . ASP A 1 190 ? 20.389 -2.336 26.197 1.00 13.98 184 ASP A C 1
ATOM 1422 O O . ASP A 1 190 ? 19.957 -1.568 27.061 1.00 14.98 184 ASP A O 1
ATOM 1427 N N . PHE A 1 191 ? 20.336 -2.045 24.892 1.00 12.33 185 PHE A N 1
ATOM 1428 C CA . PHE A 1 191 ? 19.691 -0.848 24.367 1.00 11.83 185 PHE A CA 1
ATOM 1429 C C . PHE A 1 191 ? 19.359 -1.041 22.876 1.00 11.95 185 PHE A C 1
ATOM 1430 O O . PHE A 1 191 ? 19.874 -1.972 22.229 1.00 11.92 185 PHE A O 1
ATOM 1438 N N . VAL A 1 192 ? 18.490 -0.168 22.362 1.00 11.28 186 VAL A N 1
ATOM 1439 C CA . VAL A 1 192 ? 17.924 -0.283 21.004 1.00 11.12 186 VAL A CA 1
ATOM 1440 C C . VAL A 1 192 ? 17.958 1.105 20.340 1.00 11.22 186 VAL A C 1
ATOM 1441 O O . VAL A 1 192 ? 17.614 2.101 20.990 1.00 11.84 186 VAL A O 1
ATOM 1445 N N . ILE A 1 193 ? 18.387 1.168 19.065 1.00 10.55 187 ILE A N 1
ATOM 1446 C CA . ILE A 1 193 ? 18.360 2.418 18.271 1.00 10.76 187 ILE A CA 1
ATOM 1447 C C . ILE A 1 193 ? 17.510 2.184 17.014 1.00 10.45 187 ILE A C 1
ATOM 1448 O O . ILE A 1 193 ? 17.662 1.140 16.349 1.00 11.52 187 ILE A O 1
ATOM 1453 N N . THR A 1 194 ? 16.616 3.129 16.690 1.00 10.53 188 THR A N 1
ATOM 1454 C CA . THR A 1 194 ? 15.750 2.962 15.490 1.00 10.64 188 THR A CA 1
ATOM 1455 C C . THR A 1 194 ? 16.363 3.513 14.189 1.00 11.60 188 THR A C 1
ATOM 1456 O O . THR A 1 194 ? 17.102 4.497 14.200 1.00 12.27 188 THR A O 1
ATOM 1460 N N . GLN A 1 195 ? 15.986 2.874 13.079 1.00 11.30 189 GLN A N 1
ATOM 1461 C CA . GLN A 1 195 ? 16.040 3.489 11.742 1.00 12.06 189 GLN A CA 1
ATOM 1462 C C . GLN A 1 195 ? 15.419 4.905 11.773 1.00 11.83 189 GLN A C 1
ATOM 1463 O O . GLN A 1 195 ? 14.507 5.181 12.556 1.00 12.21 189 GLN A O 1
ATOM 1469 N N . LEU A 1 196 ? 15.895 5.803 10.914 1.00 12.57 190 LEU A N 1
ATOM 1470 C CA . LEU A 1 196 ? 15.295 7.141 10.830 1.00 12.74 190 LEU A CA 1
ATOM 1471 C C . LEU A 1 196 ? 13.803 7.089 10.458 1.00 12.23 190 LEU A C 1
ATOM 1472 O O . LEU A 1 196 ? 13.360 6.183 9.732 1.00 12.73 190 LEU A O 1
ATOM 1477 N N . PHE A 1 197 ? 13.052 8.071 10.969 1.00 12.64 191 PHE A N 1
ATOM 1478 C CA . PHE A 1 197 ? 11.635 8.292 10.628 1.00 12.78 191 PHE A CA 1
ATOM 1479 C C . PHE A 1 197 ? 11.326 9.803 10.675 1.00 13.25 191 PHE A C 1
ATOM 1480 O O . PHE A 1 197 ? 12.017 10.570 11.374 1.00 14.06 191 PHE A O 1
ATOM 1488 N N . TYR A 1 198 ? 10.288 10.195 9.939 1.00 13.42 192 TYR A N 1
ATOM 1489 C CA . TYR A 1 198 ? 9.689 11.528 9.985 1.00 14.02 192 TYR A CA 1
ATOM 1490 C C . TYR A 1 198 ? 8.219 11.552 10.466 1.00 15.54 192 TYR A C 1
ATOM 1491 O O . TYR A 1 198 ? 7.718 12.637 10.784 1.00 17.58 192 TYR A O 1
ATOM 1500 N N . ASP A 1 199 ? 7.544 10.393 10.545 1.00 15.22 193 ASP A N 1
ATOM 1501 C CA . ASP A 1 199 ? 6.149 10.317 11.030 1.00 14.63 193 ASP A CA 1
ATOM 1502 C C . ASP A 1 199 ? 6.185 9.951 12.516 1.00 14.53 193 ASP A C 1
ATOM 1503 O O . ASP A 1 199 ? 6.407 8.781 12.873 1.00 13.37 193 ASP A O 1
ATOM 1508 N N . VAL A 1 200 ? 5.962 10.953 13.368 1.00 14.42 194 VAL A N 1
ATOM 1509 C CA . VAL A 1 200 ? 5.980 10.756 14.823 1.00 15.37 194 VAL A CA 1
ATOM 1510 C C . VAL A 1 200 ? 5.025 9.656 15.311 1.00 14.81 194 VAL A C 1
ATOM 1511 O O . VAL A 1 200 ? 5.333 8.924 16.268 1.00 15.64 194 VAL A O 1
ATOM 1515 N N . GLU A 1 201 ? 3.885 9.500 14.649 1.00 14.31 195 GLU A N 1
ATOM 1516 C CA . GLU A 1 201 ? 2.915 8.482 15.075 1.00 16.33 195 GLU A CA 1
ATOM 1517 C C . GLU A 1 201 ? 3.407 7.048 14.835 1.00 15.95 195 GLU A C 1
ATOM 1518 O O . GLU A 1 201 ? 3.078 6.153 15.619 1.00 17.17 195 GLU A O 1
ATOM 1524 N N . LYS A 1 202 ? 4.207 6.821 13.787 1.00 16.09 196 LYS A N 1
ATOM 1525 C CA . LYS A 1 202 ? 4.790 5.485 13.560 1.00 16.04 196 LYS A CA 1
ATOM 1526 C C . LYS A 1 202 ? 5.743 5.116 14.684 1.00 15.09 196 LYS A C 1
ATOM 1527 O O . LYS A 1 202 ? 5.717 3.965 15.178 1.00 14.95 196 LYS A O 1
ATOM 1533 N N . PHE A 1 203 ? 6.571 6.078 15.105 1.00 14.20 197 PHE A N 1
ATOM 1534 C CA . PHE A 1 203 ? 7.430 5.867 16.273 1.00 14.07 197 PHE A CA 1
ATOM 1535 C C . PHE A 1 203 ? 6.613 5.610 17.550 1.00 14.09 197 PHE A C 1
ATOM 1536 O O . PHE A 1 203 ? 6.923 4.676 18.317 1.00 13.42 197 PHE A O 1
ATOM 1544 N N . LEU A 1 204 ? 5.592 6.425 17.802 1.00 12.67 198 LEU A N 1
ATOM 1545 C CA . LEU A 1 204 ? 4.844 6.273 19.067 1.00 13.24 198 LEU A CA 1
ATOM 1546 C C . LEU A 1 204 ? 4.051 4.963 19.152 1.00 13.28 198 LEU A C 1
ATOM 1547 O O . LEU A 1 204 ? 3.969 4.372 20.223 1.00 13.52 198 LEU A O 1
ATOM 1552 N N . THR A 1 205 ? 3.449 4.508 18.047 1.00 13.69 199 THR A N 1
ATOM 1553 C CA . THR A 1 205 ? 2.780 3.187 18.043 1.00 13.54 199 THR A CA 1
ATOM 1554 C C . THR A 1 205 ? 3.803 2.065 18.321 1.00 12.78 199 THR A C 1
ATOM 1555 O O . THR A 1 205 ? 3.563 1.167 19.123 1.00 12.91 199 THR A O 1
ATOM 1559 N N . PHE A 1 206 ? 4.951 2.143 17.656 1.00 13.50 200 PHE A N 1
ATOM 1560 C CA . PHE A 1 206 ? 6.068 1.221 17.906 1.00 13.22 200 PHE A CA 1
ATOM 1561 C C . PHE A 1 206 ? 6.519 1.203 19.379 1.00 13.10 200 PHE A C 1
ATOM 1562 O O . PHE A 1 206 ? 6.711 0.120 19.971 1.00 12.14 200 PHE A O 1
ATOM 1570 N N . GLU A 1 207 ? 6.692 2.387 19.966 1.00 13.29 201 GLU A N 1
ATOM 1571 C CA . GLU A 1 207 ? 7.174 2.481 21.369 1.00 13.34 201 GLU A CA 1
ATOM 1572 C C . GLU A 1 207 ? 6.155 1.828 22.335 1.00 13.43 201 GLU A C 1
ATOM 1573 O O . GLU A 1 207 ? 6.557 1.144 23.287 1.00 13.05 201 GLU A O 1
ATOM 1579 N N . MET A 1 208 ? 4.849 2.034 22.080 1.00 13.27 202 MET A N 1
ATOM 1580 C CA A MET A 1 208 ? 3.762 1.400 22.878 0.50 13.88 202 MET A CA 1
ATOM 1581 C CA B MET A 1 208 ? 3.812 1.400 22.920 0.50 14.46 202 MET A CA 1
ATOM 1582 C C . MET A 1 208 ? 3.864 -0.130 22.791 1.00 14.25 202 MET A C 1
ATOM 1583 O O . MET A 1 208 ? 3.815 -0.852 23.808 1.00 13.79 202 MET A O 1
ATOM 1592 N N . LEU A 1 209 ? 4.007 -0.641 21.566 1.00 13.60 203 LEU A N 1
ATOM 1593 C CA . LEU A 1 209 ? 4.166 -2.093 21.352 1.00 13.47 203 LEU A CA 1
ATOM 1594 C C . LEU A 1 209 ? 5.435 -2.642 22.021 1.00 13.60 203 LEU A C 1
ATOM 1595 O O . LEU A 1 209 ? 5.415 -3.735 22.606 1.00 15.07 203 LEU A O 1
ATOM 1600 N N . PHE A 1 210 ? 6.514 -1.854 21.981 1.00 12.57 204 PHE A N 1
ATOM 1601 C CA . PHE A 1 210 ? 7.802 -2.255 22.597 1.00 13.55 204 PHE A CA 1
ATOM 1602 C C . PHE A 1 210 ? 7.635 -2.427 24.116 1.00 13.81 204 PHE A C 1
ATOM 1603 O O . PHE A 1 210 ? 8.107 -3.411 24.703 1.00 14.02 204 PHE A O 1
ATOM 1611 N N . ARG A 1 211 ? 6.975 -1.460 24.748 1.00 13.07 205 ARG A N 1
ATOM 1612 C CA . ARG A 1 211 ? 6.772 -1.500 26.205 1.00 14.24 205 ARG A CA 1
ATOM 1613 C C . ARG A 1 211 ? 5.899 -2.673 26.636 1.00 16.57 205 ARG A C 1
ATOM 1614 O O . ARG A 1 211 ? 6.215 -3.345 27.617 1.00 17.06 205 ARG A O 1
ATOM 1622 N N . GLU A 1 212 ? 4.811 -2.916 25.907 1.00 16.89 206 GLU A N 1
ATOM 1623 C CA . GLU A 1 212 ? 3.874 -3.976 26.260 1.00 19.58 206 GLU A CA 1
ATOM 1624 C C . GLU A 1 212 ? 4.441 -5.380 26.002 1.00 18.90 206 GLU A C 1
ATOM 1625 O O . GLU A 1 212 ? 4.163 -6.304 26.773 1.00 21.68 206 GLU A O 1
ATOM 1631 N N . ARG A 1 213 ? 5.207 -5.545 24.923 1.00 18.35 207 ARG A N 1
ATOM 1632 C CA . ARG A 1 213 ? 5.614 -6.870 24.446 1.00 20.26 207 ARG A CA 1
ATOM 1633 C C . ARG A 1 213 ? 7.051 -7.261 24.711 1.00 18.78 207 ARG A C 1
ATOM 1634 O O . ARG A 1 213 ? 7.364 -8.457 24.696 1.00 19.36 207 ARG A O 1
ATOM 1642 N N . ILE A 1 214 ? 7.928 -6.283 24.946 1.00 18.03 208 ILE A N 1
ATOM 1643 C CA . ILE A 1 214 ? 9.359 -6.576 25.068 1.00 17.81 208 ILE A CA 1
ATOM 1644 C C . ILE A 1 214 ? 9.954 -6.146 26.408 1.00 17.00 208 ILE A C 1
ATOM 1645 O O . ILE A 1 214 ? 10.511 -6.994 27.121 1.00 17.73 208 ILE A O 1
ATOM 1650 N N . SER A 1 215 ? 9.865 -4.855 26.738 1.00 15.12 209 SER A N 1
ATOM 1651 C CA . SER A 1 215 ? 10.435 -4.344 28.003 1.00 15.81 209 SER A CA 1
ATOM 1652 C C . SER A 1 215 ? 9.890 -2.982 28.416 1.00 15.52 209 SER A C 1
ATOM 1653 O O . SER A 1 215 ? 9.942 -2.034 27.635 1.00 15.65 209 SER A O 1
ATOM 1656 N N . GLN A 1 216 ? 9.426 -2.873 29.659 1.00 16.81 210 GLN A N 1
ATOM 1657 C CA . GLN A 1 216 ? 8.953 -1.591 30.185 1.00 18.04 210 GLN A CA 1
ATOM 1658 C C . GLN A 1 216 ? 10.073 -0.560 30.363 1.00 17.47 210 GLN A C 1
ATOM 1659 O O . GLN A 1 216 ? 9.806 0.638 30.252 1.00 18.91 210 GLN A O 1
ATOM 1665 N N . ASP A 1 217 ? 11.310 -1.014 30.608 1.00 16.87 211 ASP A N 1
ATOM 1666 C CA A ASP A 1 217 ? 12.430 -0.162 31.048 0.50 17.92 211 ASP A CA 1
ATOM 1667 C CA B ASP A 1 217 ? 12.373 -0.055 30.970 0.50 17.84 211 ASP A CA 1
ATOM 1668 C C . ASP A 1 217 ? 13.620 -0.026 30.084 1.00 16.11 211 ASP A C 1
ATOM 1669 O O . ASP A 1 217 ? 14.453 0.884 30.250 1.00 15.24 211 ASP A O 1
ATOM 1678 N N . LEU A 1 218 ? 13.760 -0.947 29.128 1.00 14.13 212 LEU A N 1
ATOM 1679 C CA . LEU A 1 218 ? 14.994 -0.959 28.302 1.00 14.12 212 LEU A CA 1
ATOM 1680 C C . LEU A 1 218 ? 15.168 0.387 27.565 1.00 13.79 212 LEU A C 1
ATOM 1681 O O . LEU A 1 218 ? 14.186 0.900 27.021 1.00 14.09 212 LEU A O 1
ATOM 1686 N N . PRO A 1 219 ? 16.398 0.965 27.557 1.00 12.83 213 PRO A N 1
ATOM 1687 C CA . PRO A 1 219 ? 16.610 2.207 26.765 1.00 12.28 213 PRO A CA 1
ATOM 1688 C C . PRO A 1 219 ? 16.350 2.047 25.270 1.00 12.07 213 PRO A C 1
ATOM 1689 O O . PRO A 1 219 ? 16.916 1.139 24.628 1.00 12.57 213 PRO A O 1
ATOM 1693 N N . LEU A 1 220 ? 15.467 2.895 24.755 1.00 11.25 214 LEU A N 1
ATOM 1694 C CA . LEU A 1 220 ? 15.097 2.937 23.330 1.00 11.65 214 LEU A CA 1
ATOM 1695 C C . LEU A 1 220 ? 15.344 4.349 22.783 1.00 11.17 214 LEU A C 1
ATOM 1696 O O . LEU A 1 220 ? 14.722 5.316 23.260 1.00 12.69 214 LEU A O 1
ATOM 1701 N N . PHE A 1 221 ? 16.243 4.468 21.796 1.00 11.13 215 PHE A N 1
ATOM 1702 C CA . PHE A 1 221 ? 16.585 5.754 21.184 1.00 12.41 215 PHE A CA 1
ATOM 1703 C C . PHE A 1 221 ? 15.924 5.888 19.801 1.00 11.66 215 PHE A C 1
ATOM 1704 O O . PHE A 1 221 ? 16.212 5.086 18.899 1.00 11.37 215 PHE A O 1
ATOM 1712 N N . PRO A 1 222 ? 15.075 6.902 19.601 1.00 11.63 216 PRO A N 1
ATOM 1713 C CA . PRO A 1 222 ? 14.752 7.230 18.199 1.00 11.78 216 PRO A CA 1
ATOM 1714 C C . PRO A 1 222 ? 15.975 7.736 17.436 1.00 11.80 216 PRO A C 1
ATOM 1715 O O . PRO A 1 222 ? 16.731 8.554 17.972 1.00 13.76 216 PRO A O 1
ATOM 1719 N N . GLY A 1 223 ? 16.164 7.225 16.212 1.00 12.66 217 GLY A N 1
ATOM 1720 C CA . GLY A 1 223 ? 17.163 7.714 15.270 1.00 12.28 217 GLY A CA 1
ATOM 1721 C C . GLY A 1 223 ? 16.616 8.836 14.406 1.00 11.86 217 GLY A C 1
ATOM 1722 O O . GLY A 1 223 ? 15.576 8.678 13.788 1.00 13.27 217 GLY A O 1
ATOM 1723 N N . LEU A 1 224 ? 17.335 9.962 14.356 1.00 11.63 218 LEU A N 1
ATOM 1724 C CA . LEU A 1 224 ? 16.838 11.160 13.678 1.00 12.32 218 LEU A CA 1
ATOM 1725 C C . LEU A 1 224 ? 17.821 11.659 12.616 1.00 11.99 218 LEU A C 1
ATOM 1726 O O . LEU A 1 224 ? 19.021 11.752 12.873 1.00 12.01 218 LEU A O 1
ATOM 1731 N N . MET A 1 225 ? 17.295 11.980 11.430 1.00 12.42 219 MET A N 1
ATOM 1732 C CA . MET A 1 225 ? 18.080 12.520 10.318 1.00 13.00 219 MET A CA 1
ATOM 1733 C C . MET A 1 225 ? 17.681 13.983 10.103 1.00 12.86 219 MET A C 1
ATOM 1734 O O . MET A 1 225 ? 16.527 14.262 9.731 1.00 13.42 219 MET A O 1
ATOM 1739 N N . PRO A 1 226 ? 18.621 14.926 10.325 1.00 13.27 220 PRO A N 1
ATOM 1740 C CA . PRO A 1 226 ? 18.320 16.330 10.020 1.00 14.58 220 PRO A CA 1
ATOM 1741 C C . PRO A 1 226 ? 17.996 16.548 8.541 1.00 14.43 220 PRO A C 1
ATOM 1742 O O . PRO A 1 226 ? 18.296 15.683 7.682 1.00 16.15 220 PRO A O 1
ATOM 1746 N N . ILE A 1 227 ? 17.396 17.694 8.262 1.00 14.39 221 ILE A N 1
ATOM 1747 C CA . ILE A 1 227 ? 16.981 18.103 6.907 1.00 14.90 221 ILE A CA 1
ATOM 1748 C C . ILE A 1 227 ? 18.034 19.115 6.404 1.00 16.08 221 ILE A C 1
ATOM 1749 O O . ILE A 1 227 ? 17.965 20.320 6.704 1.00 14.48 221 ILE A O 1
ATOM 1754 N N . ASN A 1 228 ? 19.031 18.610 5.671 1.00 14.97 222 ASN A N 1
ATOM 1755 C CA . ASN A 1 228 ? 20.154 19.453 5.235 1.00 14.94 222 ASN A CA 1
ATOM 1756 C C . ASN A 1 228 ? 19.924 20.161 3.896 1.00 14.86 222 ASN A C 1
ATOM 1757 O O . ASN A 1 228 ? 20.576 21.169 3.627 1.00 16.21 222 ASN A O 1
ATOM 1762 N N . SER A 1 229 ? 19.003 19.631 3.092 1.00 13.91 223 SER A N 1
ATOM 1763 C CA . SER A 1 229 ? 18.429 20.311 1.910 1.00 13.98 223 SER A CA 1
ATOM 1764 C C . SER A 1 229 ? 17.132 19.572 1.568 1.00 14.12 223 SER A C 1
ATOM 1765 O O . SER A 1 229 ? 16.862 18.465 2.097 1.00 14.60 223 SER A O 1
ATOM 1768 N N . TYR A 1 230 ? 16.326 20.151 0.684 1.00 14.81 224 TYR A N 1
ATOM 1769 C CA . TYR A 1 230 ? 15.065 19.498 0.313 1.00 15.46 224 TYR A CA 1
ATOM 1770 C C . TYR A 1 230 ? 15.335 18.184 -0.426 1.00 15.24 224 TYR A C 1
ATOM 1771 O O . TYR A 1 230 ? 14.686 17.159 -0.163 1.00 15.77 224 TYR A O 1
ATOM 1780 N N . LEU A 1 231 ? 16.298 18.196 -1.343 1.00 14.11 225 LEU A N 1
ATOM 1781 C CA . LEU A 1 231 ? 16.626 16.981 -2.080 1.00 16.19 225 LEU A CA 1
ATOM 1782 C C . LEU A 1 231 ? 17.258 15.881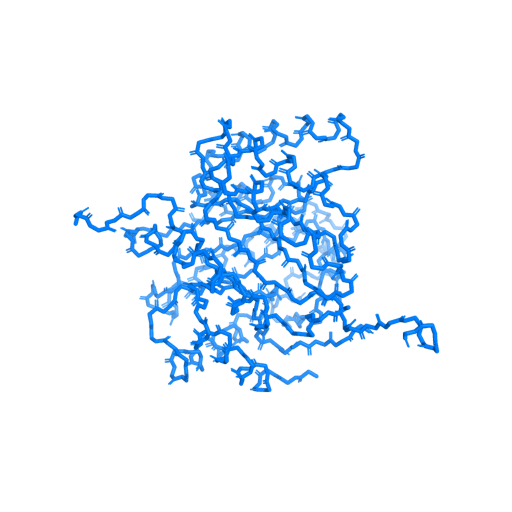 -1.192 1.00 16.11 225 LEU A C 1
ATOM 1783 O O . LEU A 1 231 ? 16.942 14.687 -1.352 1.00 16.68 225 LEU A O 1
ATOM 1788 N N . LEU A 1 232 ? 18.110 16.282 -0.252 1.00 15.48 226 LEU A N 1
ATOM 1789 C CA . LEU A 1 232 ? 18.761 15.327 0.660 1.00 15.61 226 LEU A CA 1
ATOM 1790 C C . LEU A 1 232 ? 17.753 14.645 1.613 1.00 15.32 226 LEU A C 1
ATOM 1791 O O . LEU A 1 232 ? 17.863 13.457 1.903 1.00 15.65 226 LEU A O 1
ATOM 1796 N N . PHE A 1 233 ? 16.770 15.415 2.061 1.00 15.03 227 PHE A N 1
ATOM 1797 C CA . PHE A 1 233 ? 15.656 14.963 2.911 1.00 16.32 227 PHE A CA 1
ATOM 1798 C C . PHE A 1 233 ? 14.852 13.852 2.209 1.00 16.75 227 PHE A C 1
ATOM 1799 O O . PHE A 1 233 ? 14.648 12.735 2.757 1.00 15.83 227 PHE A O 1
ATOM 1807 N N . HIS A 1 234 ? 14.439 14.137 0.976 1.00 17.16 228 HIS A N 1
ATOM 1808 C CA . HIS A 1 234 ? 13.709 13.146 0.189 1.00 17.45 228 HIS A CA 1
ATOM 1809 C C . HIS A 1 234 ? 14.543 11.862 -0.080 1.00 16.86 228 HIS A C 1
ATOM 1810 O O . HIS A 1 234 ? 14.002 10.755 -0.005 1.00 17.34 228 HIS A O 1
ATOM 1817 N N . ARG A 1 235 ? 15.843 12.033 -0.329 1.00 18.06 229 ARG A N 1
ATOM 1818 C CA A ARG A 1 235 ? 16.746 10.909 -0.573 0.50 18.94 229 ARG A CA 1
ATOM 1819 C CA B ARG A 1 235 ? 16.755 10.907 -0.570 0.50 18.96 229 ARG A CA 1
ATOM 1820 C C . ARG A 1 235 ? 16.899 10.017 0.669 1.00 17.90 229 ARG A C 1
ATOM 1821 O O . ARG A 1 235 ? 16.877 8.783 0.565 1.00 17.98 229 ARG A O 1
ATOM 1836 N N . ALA A 1 236 ? 17.053 10.632 1.841 1.00 16.03 230 ALA A N 1
ATOM 1837 C CA . ALA A 1 236 ? 17.155 9.852 3.090 1.00 15.56 230 ALA A CA 1
ATOM 1838 C C . ALA A 1 236 ? 15.891 9.023 3.353 1.00 16.13 230 ALA A C 1
ATOM 1839 O O . ALA A 1 236 ? 15.973 7.833 3.736 1.00 17.76 230 ALA A O 1
ATOM 1841 N N . ALA A 1 237 ? 14.730 9.639 3.145 1.00 15.51 231 ALA A N 1
ATOM 1842 C CA . ALA A 1 237 ? 13.451 8.934 3.292 1.00 16.63 231 ALA A CA 1
ATOM 1843 C C . ALA A 1 237 ? 13.312 7.781 2.287 1.00 18.54 231 ALA A C 1
ATOM 1844 O O . ALA A 1 237 ? 12.899 6.680 2.660 1.00 19.70 231 ALA A O 1
ATOM 1846 N N . LYS A 1 238 ? 13.704 8.020 1.037 1.00 18.62 232 LYS A N 1
ATOM 1847 C CA . LYS A 1 238 ? 13.681 6.967 -0.013 1.00 19.37 232 LYS A CA 1
ATOM 1848 C C . LYS A 1 238 ? 14.549 5.765 0.375 1.00 19.37 232 LYS A C 1
ATOM 1849 O O . LYS A 1 238 ? 14.078 4.626 0.367 1.00 19.81 232 LYS A O 1
ATOM 1853 N N . LEU A 1 239 ? 15.800 6.031 0.740 1.00 18.09 233 LEU A N 1
ATOM 1854 C CA . LEU A 1 239 ? 16.762 4.955 1.042 1.00 19.98 233 LEU A CA 1
ATOM 1855 C C . LEU A 1 239 ? 16.406 4.150 2.289 1.00 19.59 233 LEU A C 1
ATOM 1856 O O . LEU A 1 239 ? 16.641 2.938 2.336 1.00 20.76 233 LEU A O 1
ATOM 1861 N N . SER A 1 240 ? 15.836 4.818 3.292 1.00 18.41 234 SER A N 1
ATOM 1862 C CA . SER A 1 240 ? 15.421 4.154 4.529 1.00 19.70 234 SER A CA 1
ATOM 1863 C C . SER A 1 240 ? 14.028 3.525 4.497 1.00 18.71 234 SER A C 1
ATOM 1864 O O . SER A 1 240 ? 13.637 2.862 5.460 1.00 21.03 234 SER A O 1
ATOM 1867 N N . HIS A 1 241 ? 13.273 3.760 3.420 1.00 20.19 235 HIS A N 1
ATOM 1868 C CA . HIS A 1 241 ? 11.849 3.373 3.287 1.00 22.30 235 HIS A CA 1
ATOM 1869 C C . HIS A 1 241 ? 10.938 4.007 4.351 1.00 22.01 235 HIS A C 1
ATOM 1870 O O . HIS A 1 241 ? 9.950 3.403 4.769 1.00 28.52 235 HIS A O 1
ATOM 1877 N N . ALA A 1 242 ? 11.284 5.220 4.778 1.00 18.18 236 ALA A N 1
ATOM 1878 C CA . ALA A 1 242 ? 10.502 5.984 5.740 1.00 16.64 236 ALA A CA 1
ATOM 1879 C C . ALA A 1 242 ? 9.499 6.893 5.036 1.00 17.90 236 ALA A C 1
ATOM 1880 O O . ALA A 1 242 ? 9.851 7.575 4.051 1.00 21.70 236 ALA A O 1
ATOM 1882 N N . SER A 1 243 ? 8.263 6.920 5.540 1.00 18.29 237 SER A N 1
ATOM 1883 C CA . SER A 1 243 ? 7.197 7.784 4.988 1.00 19.91 237 SER A CA 1
ATOM 1884 C C . SER A 1 243 ? 7.298 9.228 5.496 1.00 19.89 237 SER A C 1
ATOM 1885 O O . SER A 1 243 ? 7.660 9.452 6.651 1.00 23.52 237 SER A O 1
ATOM 1888 N N . ILE A 1 244 ? 6.970 10.205 4.644 1.00 18.07 238 ILE A N 1
ATOM 1889 C CA . ILE A 1 244 ? 6.919 11.613 5.069 1.00 19.36 238 ILE A CA 1
ATOM 1890 C C . ILE A 1 244 ? 5.440 12.024 5.146 1.00 19.41 238 ILE A C 1
ATOM 1891 O O . ILE A 1 244 ? 4.755 12.015 4.129 1.00 22.27 238 ILE A O 1
ATOM 1896 N N . PRO A 1 245 ? 4.933 12.379 6.340 1.00 20.43 239 PRO A N 1
ATOM 1897 C CA . PRO A 1 245 ? 3.487 12.692 6.395 1.00 21.82 239 PRO A CA 1
ATOM 1898 C C . PRO A 1 245 ? 3.086 13.954 5.623 1.00 20.92 239 PRO A C 1
ATOM 1899 O O . PRO A 1 245 ? 3.895 14.885 5.500 1.00 19.38 239 PRO A O 1
ATOM 1903 N N . PRO A 1 246 ? 1.841 14.004 5.122 1.00 22.86 240 PRO A N 1
ATOM 1904 C CA . PRO A 1 246 ? 1.349 15.220 4.451 1.00 22.48 240 PRO A CA 1
ATOM 1905 C C . PRO A 1 246 ? 1.517 16.523 5.247 1.00 22.41 240 PRO A C 1
ATOM 1906 O O . PRO A 1 246 ? 1.870 17.545 4.658 1.00 24.32 240 PRO A O 1
ATOM 1910 N N . ALA A 1 247 ? 1.305 16.482 6.564 1.00 22.93 241 ALA A N 1
ATOM 1911 C CA . ALA A 1 247 ? 1.500 17.655 7.433 1.00 24.39 241 ALA A CA 1
ATOM 1912 C C . ALA A 1 247 ? 2.919 18.217 7.424 1.00 23.88 241 ALA A C 1
ATOM 1913 O O . ALA A 1 247 ? 3.091 19.424 7.643 1.00 26.43 241 ALA A O 1
ATOM 1915 N N . ILE A 1 248 ? 3.923 17.365 7.183 1.00 19.96 242 ILE A N 1
ATOM 1916 C CA . ILE A 1 248 ? 5.316 17.841 7.030 1.00 20.77 242 ILE A CA 1
ATOM 1917 C C . ILE A 1 248 ? 5.570 18.337 5.599 1.00 20.27 242 ILE A C 1
ATOM 1918 O O . ILE A 1 248 ? 6.138 19.420 5.410 1.00 19.58 242 ILE A O 1
ATOM 1923 N N . LEU A 1 249 ? 5.128 17.577 4.599 1.00 19.60 243 LEU A N 1
ATOM 1924 C CA . LEU A 1 249 ? 5.274 18.002 3.192 1.00 21.09 243 LEU A CA 1
ATOM 1925 C C . LEU A 1 249 ? 4.643 19.383 2.909 1.00 21.74 243 LEU A C 1
ATOM 1926 O O . LEU A 1 249 ? 5.187 20.161 2.120 1.00 21.49 243 LEU A O 1
ATOM 1931 N N . SER A 1 250 ? 3.513 19.683 3.556 1.00 21.83 244 SER A N 1
ATOM 1932 C CA . SER A 1 250 ? 2.847 20.990 3.393 1.00 23.18 244 SER A CA 1
ATOM 1933 C C . SER A 1 250 ? 3.644 22.193 3.955 1.00 20.62 244 SER A C 1
ATOM 1934 O O . SER A 1 250 ? 3.375 23.340 3.595 1.00 21.01 244 SER A O 1
ATOM 1937 N N . ARG A 1 251 ? 4.638 21.931 4.806 1.00 18.84 245 ARG A N 1
ATOM 1938 C CA . ARG A 1 251 ? 5.554 22.962 5.309 1.00 19.43 245 ARG A CA 1
ATOM 1939 C C . ARG A 1 251 ? 6.552 23.404 4.218 1.00 19.36 245 ARG A C 1
ATOM 1940 O O . ARG A 1 251 ? 7.215 24.429 4.380 1.00 19.55 245 ARG A O 1
ATOM 1948 N N . PHE A 1 252 ? 6.657 22.640 3.121 1.00 18.16 246 PHE A N 1
ATOM 1949 C CA . PHE A 1 252 ? 7.584 22.931 2.017 1.00 19.20 246 PHE A CA 1
ATOM 1950 C C . PHE A 1 252 ? 6.851 23.111 0.681 1.00 19.60 246 PHE A C 1
ATOM 1951 O O . PHE A 1 252 ? 6.988 22.272 -0.225 1.00 18.61 246 PHE A O 1
ATOM 1959 N N . PRO A 1 253 ? 6.060 24.207 0.544 1.00 18.17 247 PRO A N 1
ATOM 1960 C CA . PRO A 1 253 ? 5.443 24.497 -0.748 1.00 19.68 247 PRO A CA 1
ATOM 1961 C C . PRO A 1 253 ? 6.509 24.919 -1.771 1.00 19.43 247 PRO A C 1
ATOM 1962 O O . PRO A 1 253 ? 7.651 25.172 -1.375 1.00 18.66 247 PRO A O 1
ATOM 1966 N N . PRO A 1 254 ? 6.150 25.007 -3.068 1.00 20.88 248 PRO A N 1
ATOM 1967 C CA . PRO A 1 254 ? 7.163 25.271 -4.117 1.00 20.78 248 PRO A CA 1
ATOM 1968 C C . PRO A 1 254 ? 8.046 26.509 -3.906 1.00 20.65 248 PRO A C 1
ATOM 1969 O O . PRO A 1 254 ? 9.261 26.449 -4.169 1.00 20.42 248 PRO A O 1
ATOM 1973 N N . GLU A 1 255 ? 7.447 27.593 -3.411 1.00 20.84 249 GLU A N 1
ATOM 1974 C CA . GLU A 1 255 ? 8.174 28.834 -3.103 1.00 22.49 249 GLU A CA 1
ATOM 1975 C C . GLU A 1 255 ? 9.183 28.699 -1.938 1.00 20.59 249 GLU A C 1
ATOM 1976 O O . GLU A 1 255 ? 10.090 29.517 -1.822 1.00 20.20 249 GLU A O 1
ATOM 1982 N N . ILE A 1 256 ? 9.005 27.680 -1.089 1.00 17.38 250 ILE A N 1
ATOM 1983 C CA A ILE A 1 256 ? 9.972 27.354 -0.044 0.50 17.67 250 ILE A CA 1
ATOM 1984 C CA B ILE A 1 256 ? 9.963 27.334 -0.031 0.50 17.32 250 ILE A CA 1
ATOM 1985 C C . ILE A 1 256 ? 11.029 26.384 -0.587 1.00 16.11 250 ILE A C 1
ATOM 1986 O O . ILE A 1 256 ? 12.221 26.561 -0.329 1.00 15.99 250 ILE A O 1
ATOM 1995 N N . GLN A 1 257 ? 10.602 25.379 -1.349 1.00 14.65 251 GLN A N 1
ATOM 1996 C CA . GLN A 1 257 ? 11.519 24.362 -1.936 1.00 14.81 251 GLN A CA 1
ATOM 1997 C C . GLN A 1 257 ? 12.667 24.998 -2.754 1.00 14.62 251 GLN A C 1
ATOM 1998 O O . GLN A 1 257 ? 13.779 24.500 -2.778 1.00 14.94 251 GLN A O 1
ATOM 2004 N N . SER A 1 258 ? 12.363 26.102 -3.428 1.00 14.41 252 SER A N 1
ATOM 2005 C CA . SER A 1 258 ? 13.339 26.818 -4.262 1.00 13.80 252 SER A CA 1
ATOM 2006 C C . SER A 1 258 ? 14.337 27.678 -3.485 1.00 14.38 252 SER A C 1
ATOM 2007 O O . SER A 1 258 ? 15.244 28.230 -4.105 1.00 14.87 252 SER A O 1
ATOM 2010 N N . ASP A 1 259 ? 14.156 27.805 -2.159 1.00 15.71 253 ASP A N 1
ATOM 2011 C CA . ASP A 1 259 ? 14.945 28.685 -1.280 1.00 15.28 253 ASP A CA 1
ATOM 2012 C C . ASP A 1 259 ? 15.645 27.816 -0.216 1.00 15.86 253 ASP A C 1
ATOM 2013 O O . ASP A 1 259 ? 15.046 27.474 0.807 1.00 15.20 253 ASP A O 1
ATOM 2018 N N . ASP A 1 260 ? 16.915 27.482 -0.450 1.00 14.68 254 ASP A N 1
ATOM 2019 C CA . ASP A 1 260 ? 17.623 26.521 0.404 1.00 15.84 254 ASP A CA 1
ATOM 2020 C C . ASP A 1 260 ? 17.745 26.993 1.863 1.00 17.17 254 ASP A C 1
ATOM 2021 O O . ASP A 1 260 ? 17.621 26.181 2.791 1.00 16.75 254 ASP A O 1
ATOM 2026 N N . ASN A 1 261 ? 17.981 28.289 2.077 1.00 16.34 255 ASN A N 1
ATOM 2027 C CA A ASN A 1 261 ? 18.062 28.822 3.446 0.50 18.11 255 ASN A CA 1
ATOM 2028 C CA B ASN A 1 261 ? 18.053 28.832 3.443 0.50 18.31 255 ASN A CA 1
ATOM 2029 C C . ASN A 1 261 ? 16.733 28.636 4.209 1.00 17.53 255 ASN A C 1
ATOM 2030 O O . ASN A 1 261 ? 16.734 28.281 5.398 1.00 17.85 255 ASN A O 1
ATOM 2039 N N . ALA A 1 262 ? 15.603 28.860 3.536 1.00 15.38 256 ALA A N 1
ATOM 2040 C CA . ALA A 1 262 ? 14.286 28.659 4.155 1.00 16.74 256 ALA A CA 1
ATOM 2041 C C . ALA A 1 262 ? 14.026 27.179 4.446 1.00 15.52 256 ALA A C 1
ATOM 2042 O O . ALA A 1 262 ? 13.509 26.845 5.517 1.00 16.60 256 ALA A O 1
ATOM 2044 N N . VAL A 1 263 ? 14.405 26.292 3.518 1.00 14.97 257 VAL A N 1
ATOM 2045 C CA . VAL A 1 263 ? 14.276 24.846 3.748 1.00 15.84 257 VAL A CA 1
ATOM 2046 C C . VAL A 1 263 ? 15.035 24.443 5.015 1.00 16.23 257 VAL A C 1
ATOM 2047 O O . VAL A 1 263 ? 14.487 23.718 5.865 1.00 15.43 257 VAL A O 1
ATOM 2051 N N . LYS A 1 264 ? 16.272 24.927 5.159 1.00 16.10 258 LYS A N 1
ATOM 2052 C CA . LYS A 1 264 ? 17.101 24.528 6.320 1.00 16.70 258 LYS A CA 1
ATOM 2053 C C . LYS A 1 264 ? 16.516 25.045 7.631 1.00 16.92 258 LYS A C 1
ATOM 2054 O O . LYS A 1 264 ? 16.456 24.302 8.630 1.00 16.60 258 LYS A O 1
ATOM 2060 N N . SER A 1 265 ? 16.049 26.292 7.622 1.00 16.27 259 SER A N 1
ATOM 2061 C CA . SER A 1 265 ? 15.438 26.889 8.822 1.00 17.45 259 SER A CA 1
ATOM 2062 C C . SER A 1 265 ? 14.149 26.151 9.284 1.00 17.30 259 SER A C 1
ATOM 2063 O O . SER A 1 265 ? 13.976 25.838 10.477 1.00 17.84 259 SER A O 1
ATOM 2066 N N . ILE A 1 266 ? 13.255 25.873 8.344 1.00 16.17 260 ILE A N 1
ATOM 2067 C CA . ILE A 1 266 ? 12.031 25.113 8.616 1.00 16.41 260 ILE A CA 1
ATOM 2068 C C . ILE A 1 266 ? 12.386 23.670 9.060 1.00 15.40 260 ILE A C 1
ATOM 2069 O O . ILE A 1 266 ? 11.722 23.094 9.951 1.00 15.86 260 ILE A O 1
ATOM 2074 N N . GLY A 1 267 ? 13.423 23.097 8.445 1.00 14.73 261 GLY A N 1
ATOM 2075 C CA . GLY A 1 267 ? 13.925 21.762 8.813 1.00 14.57 261 GLY A CA 1
ATOM 2076 C C . GLY A 1 267 ? 14.391 21.660 10.259 1.00 15.26 261 GLY A C 1
ATOM 2077 O O . GLY A 1 267 ? 14.132 20.659 10.926 1.00 15.58 261 GLY A O 1
ATOM 2078 N N . VAL A 1 268 ? 15.065 22.698 10.746 1.00 14.81 262 VAL A N 1
ATOM 2079 C CA . VAL A 1 268 ? 15.411 22.788 12.176 1.00 15.34 262 VAL A CA 1
ATOM 2080 C C . VAL A 1 268 ? 14.130 22.745 13.034 1.00 14.97 262 VAL A C 1
ATOM 2081 O O . VAL A 1 268 ? 14.040 21.964 14.004 1.00 14.64 262 VAL A O 1
ATOM 2085 N N . ASP A 1 269 ? 13.128 23.538 12.661 1.00 15.52 263 ASP A N 1
ATOM 2086 C CA . ASP A 1 269 ? 11.884 23.590 13.438 1.00 17.76 263 ASP A CA 1
ATOM 2087 C C . ASP A 1 269 ? 11.175 22.233 13.475 1.00 16.95 263 ASP A C 1
ATOM 2088 O O . ASP A 1 269 ? 10.658 21.826 14.525 1.00 17.44 263 ASP A O 1
ATOM 2093 N N . ILE A 1 270 ? 11.152 21.533 12.336 1.00 16.17 264 ILE A N 1
ATOM 2094 C CA . ILE A 1 270 ? 10.515 20.211 12.253 1.00 16.84 264 ILE A CA 1
ATOM 2095 C C . ILE A 1 270 ? 11.186 19.193 13.210 1.00 16.23 264 ILE A C 1
ATOM 2096 O O . ILE A 1 270 ? 10.494 18.440 13.904 1.00 15.89 264 ILE A O 1
ATOM 2101 N N . LEU A 1 271 ? 12.515 19.177 13.244 1.00 15.18 265 LEU A N 1
ATOM 2102 C CA . LEU A 1 271 ? 13.245 18.276 14.158 1.00 14.52 265 LEU A CA 1
ATOM 2103 C C . LEU A 1 271 ? 13.019 18.620 15.642 1.00 14.94 265 LEU A C 1
ATOM 2104 O O . LEU A 1 271 ? 12.830 17.708 16.471 1.00 15.32 265 LEU A O 1
ATOM 2109 N N . ILE A 1 272 ? 13.001 19.918 15.964 1.00 14.86 266 ILE A N 1
ATOM 2110 C CA . ILE A 1 272 ? 12.701 20.360 17.337 1.00 15.40 266 ILE A CA 1
ATOM 2111 C C . ILE A 1 272 ? 11.306 19.897 17.748 1.00 16.18 266 ILE A C 1
ATOM 2112 O O . ILE A 1 272 ? 11.125 19.364 18.851 1.00 16.09 266 ILE A O 1
ATOM 2117 N N . GLU A 1 273 ? 10.327 20.074 16.857 1.00 17.21 267 GLU A N 1
ATOM 2118 C CA . GLU A 1 273 ? 8.939 19.697 17.132 1.00 18.40 267 GLU A CA 1
ATOM 2119 C C . GLU A 1 273 ? 8.787 18.188 17.324 1.00 17.62 267 GLU A C 1
ATOM 2120 O O . GLU A 1 273 ? 8.050 17.725 18.223 1.00 18.01 267 GLU A O 1
ATOM 2126 N N . LEU A 1 274 ? 9.495 17.419 16.498 1.00 16.87 268 LEU A N 1
ATOM 2127 C CA . LEU A 1 274 ? 9.477 15.967 16.599 1.00 17.84 268 LEU A CA 1
ATOM 2128 C C . LEU A 1 274 ? 9.987 15.478 17.972 1.00 16.40 268 LEU A C 1
ATOM 2129 O O . LEU A 1 274 ? 9.357 14.637 18.647 1.00 15.83 268 LEU A O 1
ATOM 2134 N N . ILE A 1 275 ? 11.126 16.030 18.377 1.00 15.11 269 ILE A N 1
ATOM 2135 C CA . ILE A 1 275 ? 11.747 15.719 19.667 1.00 14.53 269 ILE A CA 1
ATOM 2136 C C . ILE A 1 275 ? 10.801 16.085 20.844 1.00 15.03 269 ILE A C 1
ATOM 2137 O O . ILE A 1 275 ? 10.595 15.271 21.768 1.00 14.28 269 ILE A O 1
ATOM 2142 N N . GLN A 1 276 ? 10.247 17.298 20.815 1.00 14.49 270 GLN A N 1
ATOM 2143 C CA . GLN A 1 276 ? 9.370 17.771 21.904 1.00 17.29 270 GLN A CA 1
ATOM 2144 C C . GLN A 1 276 ? 8.100 16.913 22.023 1.00 15.87 270 GLN A C 1
ATOM 2145 O O . GLN A 1 276 ? 7.711 16.553 23.140 1.00 16.61 270 GLN A O 1
ATOM 2151 N N . GLU A 1 277 ? 7.495 16.559 20.885 1.00 16.36 271 GLU A N 1
ATOM 2152 C CA A GLU A 1 277 ? 6.294 15.713 20.850 0.50 16.78 271 GLU A CA 1
ATOM 2153 C CA B GLU A 1 277 ? 6.300 15.716 20.863 0.50 17.37 271 GLU A CA 1
ATOM 2154 C C . GLU A 1 277 ? 6.569 14.319 21.431 1.00 16.25 271 GLU A C 1
ATOM 2155 O O . GLU A 1 277 ? 5.771 13.801 22.227 1.00 16.36 271 GLU A O 1
ATOM 2166 N N . ILE A 1 278 ? 7.694 13.715 21.048 1.00 14.99 272 ILE A N 1
ATOM 2167 C CA . ILE A 1 278 ? 8.079 12.394 21.586 1.00 14.60 272 ILE A CA 1
ATOM 2168 C C . ILE A 1 278 ? 8.283 12.421 23.105 1.00 13.77 272 ILE A C 1
ATOM 2169 O O . ILE A 1 278 ? 7.744 11.574 23.835 1.00 15.13 272 ILE A O 1
ATOM 2174 N N . TYR A 1 279 ? 9.057 13.386 23.582 1.00 14.16 273 TYR A N 1
ATOM 2175 C CA . TYR A 1 279 ? 9.302 13.520 25.036 1.00 14.73 273 TYR A CA 1
ATOM 2176 C C . TYR A 1 279 ? 8.007 13.702 25.834 1.00 15.09 273 TYR A C 1
ATOM 2177 O O . TYR A 1 279 ? 7.806 13.030 26.863 1.00 16.63 273 TYR A O 1
ATOM 2186 N N . GLN A 1 280 ? 7.128 14.594 25.360 1.00 16.43 274 GLN A N 1
ATOM 2187 C CA . GLN A 1 280 ? 5.826 14.837 26.020 1.00 18.90 274 GLN A CA 1
ATOM 2188 C C . GLN A 1 280 ? 4.862 13.632 25.955 1.00 17.36 274 GLN A C 1
ATOM 2189 O O . GLN A 1 280 ? 4.316 13.185 26.995 1.00 17.00 274 GLN A O 1
ATOM 2195 N N . ARG A 1 281 ? 4.683 13.074 24.763 1.00 16.45 275 ARG A N 1
ATOM 2196 C CA . ARG A 1 281 ? 3.720 11.976 24.553 1.00 17.73 275 ARG A CA 1
ATOM 2197 C C . ARG A 1 281 ? 4.102 10.685 25.276 1.00 17.99 275 ARG A C 1
ATOM 2198 O O . ARG A 1 281 ? 3.212 9.893 25.629 1.00 19.68 275 ARG A O 1
ATOM 2206 N N . THR A 1 282 ? 5.407 10.472 25.502 1.00 15.92 276 THR A N 1
ATOM 2207 C CA . THR A 1 282 ? 5.879 9.320 26.266 1.00 16.25 276 THR A CA 1
ATOM 2208 C C . THR A 1 282 ? 6.088 9.585 27.757 1.00 18.06 276 THR A C 1
ATOM 2209 O O . THR A 1 282 ? 6.687 8.743 28.448 1.00 18.01 276 THR A O 1
ATOM 2213 N N . SER A 1 283 ? 5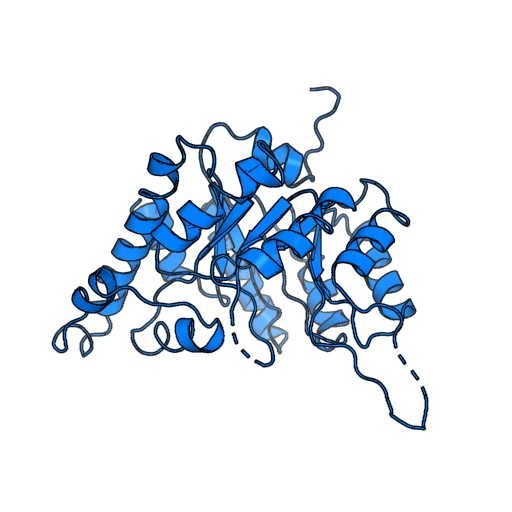.607 10.729 28.262 1.00 17.43 277 SER A N 1
ATOM 2214 C CA . SER A 1 283 ? 5.767 11.086 29.671 1.00 19.99 277 SER A CA 1
ATOM 2215 C C . SER A 1 283 ? 7.223 10.980 30.139 1.00 19.15 277 SER A C 1
ATOM 2216 O O . SER A 1 283 ? 7.502 10.535 31.267 1.00 20.53 277 SER A O 1
ATOM 2219 N N . GLY A 1 284 ? 8.153 11.355 29.260 1.00 18.04 278 GLY A N 1
ATOM 2220 C CA . GLY A 1 284 ? 9.562 11.320 29.576 1.00 17.77 278 GLY A CA 1
ATOM 2221 C C . GLY A 1 284 ? 10.251 9.967 29.539 1.00 16.93 278 GLY A C 1
ATOM 2222 O O . GLY A 1 284 ? 11.445 9.902 29.879 1.00 18.06 278 GLY A O 1
ATOM 2223 N N . ARG A 1 285 ? 9.553 8.881 29.144 1.00 14.62 279 ARG A N 1
ATOM 2224 C CA . ARG A 1 285 ? 10.219 7.577 29.021 1.00 15.62 279 ARG A CA 1
ATOM 2225 C C . ARG A 1 285 ? 11.337 7.677 27.980 1.00 15.47 279 ARG A C 1
ATOM 2226 O O . ARG A 1 285 ? 12.422 7.113 28.179 1.00 16.37 279 ARG A O 1
ATOM 2234 N N . ILE A 1 286 ? 11.059 8.356 26.863 1.00 13.86 280 ILE A N 1
ATOM 2235 C CA . ILE A 1 286 ? 12.068 8.539 25.792 1.00 13.08 280 ILE A CA 1
ATOM 2236 C C . ILE A 1 286 ? 12.786 9.851 26.071 1.00 14.63 280 ILE A C 1
ATOM 2237 O O . ILE A 1 286 ? 12.277 10.942 25.728 1.00 15.17 280 ILE A O 1
ATOM 2242 N N . LYS A 1 287 ? 13.959 9.732 26.702 1.00 14.87 281 LYS A N 1
ATOM 2243 C CA . LYS A 1 287 ? 14.724 10.915 27.092 1.00 15.37 281 LYS A CA 1
ATOM 2244 C C . LYS A 1 287 ? 16.047 11.117 26.357 1.00 14.01 281 LYS A C 1
ATOM 2245 O O . LYS A 1 287 ? 16.707 12.154 26.559 1.00 14.96 281 LYS A O 1
ATOM 2251 N N . GLY A 1 288 ? 16.383 10.174 25.473 1.00 12.82 282 GLY A N 1
ATOM 2252 C CA . GLY A 1 288 ? 17.600 10.211 24.666 1.00 12.86 282 GLY A CA 1
ATOM 2253 C C . GLY A 1 288 ? 17.284 10.178 23.186 1.00 13.67 282 GLY A C 1
ATOM 2254 O O . GLY A 1 288 ? 16.488 9.351 22.751 1.00 14.68 282 GLY A O 1
ATOM 2255 N N . PHE A 1 289 ? 17.949 11.057 22.425 1.00 12.59 283 PHE A N 1
ATOM 2256 C CA . PHE A 1 289 ? 17.699 11.225 20.984 1.00 12.38 283 PHE A CA 1
ATOM 2257 C C . PHE A 1 289 ? 19.007 11.061 20.209 1.00 12.36 283 PHE A C 1
ATOM 2258 O O . PHE A 1 289 ? 19.959 11.789 20.439 1.00 13.21 283 PHE A O 1
ATOM 2266 N N . HIS A 1 290 ? 19.025 10.099 19.280 1.00 12.03 284 HIS A N 1
ATOM 2267 C CA . HIS A 1 290 ? 20.236 9.709 18.504 1.00 11.48 284 HIS A CA 1
ATOM 2268 C C . HIS A 1 290 ? 20.217 10.361 17.124 1.00 12.32 284 HIS A C 1
ATOM 2269 O O . HIS A 1 290 ? 19.231 10.195 16.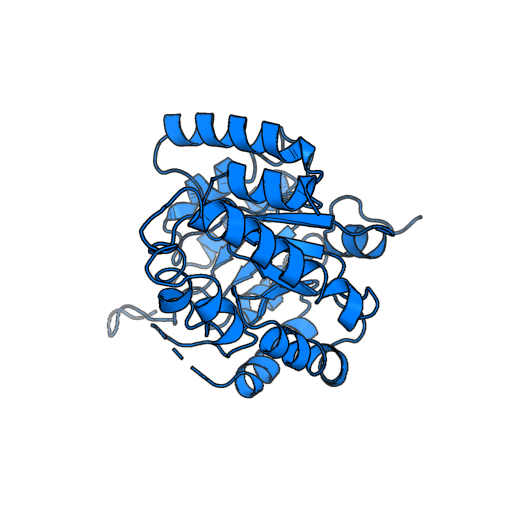401 1.00 14.62 284 HIS A O 1
ATOM 2276 N N . PHE A 1 291 ? 21.287 11.088 16.767 1.00 11.63 285 PHE A N 1
ATOM 2277 C CA . PHE A 1 291 ? 21.395 11.777 15.440 1.00 11.49 285 PHE A CA 1
ATOM 2278 C C . PHE A 1 291 ? 22.358 11.106 14.459 1.00 11.85 285 PHE A C 1
ATOM 2279 O O . PHE A 1 291 ? 23.534 10.823 14.800 1.00 11.61 285 PHE A O 1
ATOM 2287 N N . TYR A 1 292 ? 21.859 10.890 13.238 1.00 11.69 286 TYR A N 1
ATOM 2288 C CA . TYR A 1 292 ? 22.680 10.497 12.105 1.00 10.97 286 TYR A CA 1
ATOM 2289 C C . TYR A 1 292 ? 23.372 11.771 11.545 1.00 11.93 286 TYR A C 1
ATOM 2290 O O . TYR A 1 292 ? 22.773 12.542 10.797 1.00 13.30 286 TYR A O 1
ATOM 2299 N N . THR A 1 293 ? 24.616 12.003 11.948 1.00 12.18 287 THR A N 1
ATOM 2300 C CA . THR A 1 293 ? 25.296 13.264 11.620 1.00 11.71 287 THR A CA 1
ATOM 2301 C C . THR A 1 293 ? 25.701 13.391 10.150 1.00 11.95 287 THR A C 1
ATOM 2302 O O . THR A 1 293 ? 25.772 14.520 9.616 1.00 13.03 287 THR A O 1
ATOM 2306 N N . LEU A 1 294 ? 25.982 12.252 9.510 1.00 12.89 288 LEU A N 1
ATOM 2307 C CA . LEU A 1 294 ? 26.726 12.217 8.231 1.00 13.38 288 LEU A CA 1
ATOM 2308 C C . LEU A 1 294 ? 27.953 13.156 8.249 1.00 13.19 288 LEU A C 1
ATOM 2309 O O . LEU A 1 294 ? 28.324 13.762 7.219 1.00 14.14 288 LEU A O 1
ATOM 2314 N N . ASN A 1 295 ? 28.598 13.224 9.421 1.00 11.81 289 ASN A N 1
ATOM 2315 C CA . ASN A 1 295 ? 29.808 14.023 9.649 1.00 13.02 289 ASN A CA 1
ATOM 2316 C C . ASN A 1 295 ? 29.625 15.541 9.410 1.00 12.44 289 ASN A C 1
ATOM 2317 O O . ASN A 1 295 ? 30.578 16.237 9.041 1.00 14.98 289 ASN A O 1
ATOM 2322 N N . LEU A 1 296 ? 28.418 16.038 9.693 1.00 12.87 290 LEU A N 1
ATOM 2323 C CA . LEU A 1 296 ? 28.074 17.474 9.632 1.00 14.09 290 LEU A CA 1
ATOM 2324 C C . LEU A 1 296 ? 27.593 17.966 10.998 1.00 15.71 290 LEU A C 1
ATOM 2325 O O . LEU A 1 296 ? 26.933 17.209 11.742 1.00 14.72 290 LEU A O 1
ATOM 2330 N N . GLU A 1 297 ? 27.899 19.229 11.325 1.00 18.32 291 GLU A N 1
ATOM 2331 C CA . GLU A 1 297 ? 27.593 19.778 12.669 1.00 20.29 291 GLU A CA 1
ATOM 2332 C C . GLU A 1 297 ? 26.514 20.846 12.759 1.00 18.94 291 GLU A C 1
ATOM 2333 O O . GLU A 1 297 ? 25.853 20.957 13.793 1.00 19.33 291 GLU A O 1
ATOM 2339 N N . LYS A 1 298 ? 26.337 21.662 11.723 1.00 18.16 292 LYS A N 1
ATOM 2340 C CA . LYS A 1 298 ? 25.562 22.899 11.890 1.00 17.28 292 LYS A CA 1
ATOM 2341 C C . LYS A 1 298 ? 24.065 22.709 12.226 1.00 15.76 292 LYS A C 1
ATOM 2342 O O . LYS A 1 298 ? 23.560 23.345 13.167 1.00 16.64 292 LYS A O 1
ATOM 2348 N N . ALA A 1 299 ? 23.352 21.877 11.469 1.00 14.61 293 ALA A N 1
ATOM 2349 C CA . ALA A 1 299 ? 21.925 21.640 11.746 1.00 15.53 293 ALA A CA 1
ATOM 2350 C C . ALA A 1 299 ? 21.688 21.088 13.169 1.00 14.63 293 ALA A C 1
ATOM 2351 O O . ALA A 1 299 ? 20.791 21.552 13.896 1.00 15.20 293 ALA A O 1
ATOM 2353 N N . ILE A 1 300 ? 22.514 20.131 13.580 1.00 14.28 294 ILE A N 1
ATOM 2354 C CA . ILE A 1 300 ? 22.366 19.511 14.918 1.00 13.69 294 ILE A CA 1
ATOM 2355 C C . ILE A 1 300 ? 22.645 20.535 16.025 1.00 13.95 294 ILE A C 1
ATOM 2356 O O . ILE A 1 300 ? 21.908 20.588 17.007 1.00 14.86 294 ILE A O 1
ATOM 2361 N N . ALA A 1 301 ? 23.689 21.351 15.871 1.00 14.18 295 ALA A N 1
ATOM 2362 C CA . ALA A 1 301 ? 23.955 22.421 16.843 1.00 15.56 295 ALA A CA 1
ATOM 2363 C C . ALA A 1 301 ? 22.765 23.390 16.978 1.00 16.90 295 ALA A C 1
ATOM 2364 O O . ALA A 1 301 ? 22.458 23.834 18.083 1.00 19.10 295 ALA A O 1
ATOM 2366 N N . GLN A 1 302 ? 22.073 23.689 15.880 1.00 16.03 296 GLN A N 1
ATOM 2367 C CA . GLN A 1 302 ? 20.891 24.576 15.950 1.00 18.09 296 GLN A CA 1
ATOM 2368 C C . GLN A 1 302 ? 19.696 23.898 16.606 1.00 17.38 296 GLN A C 1
ATOM 2369 O O . GLN A 1 302 ? 18.978 24.527 17.394 1.00 19.95 296 GLN A O 1
ATOM 2375 N N . ILE A 1 303 ? 19.484 22.619 16.290 1.00 16.19 297 ILE A N 1
ATOM 2376 C CA . ILE A 1 303 ? 18.378 21.850 16.890 1.00 16.32 297 ILE A CA 1
ATOM 2377 C C . ILE A 1 303 ? 18.537 21.810 18.415 1.00 18.33 297 ILE A C 1
ATOM 2378 O O . ILE A 1 303 ? 17.573 22.039 19.160 1.00 20.18 297 ILE A O 1
ATOM 2383 N N . VAL A 1 304 ? 19.764 21.568 18.870 1.00 19.91 298 VAL A N 1
ATOM 2384 C CA . VAL A 1 304 ? 20.076 21.510 20.309 1.00 24.62 298 VAL A CA 1
ATOM 2385 C C . VAL A 1 304 ? 20.013 22.877 21.003 1.00 27.90 298 VAL A C 1
ATOM 2386 O O . VAL A 1 304 ? 19.543 22.966 22.137 1.00 34.79 298 VAL A O 1
ATOM 2390 N N . SER A 1 305 ? 20.487 23.932 20.345 1.00 32.40 299 SER A N 1
ATOM 2391 C CA . SER A 1 305 ? 20.556 25.274 20.972 1.00 38.33 299 SER A CA 1
ATOM 2392 C C . SER A 1 305 ? 19.225 26.009 20.975 1.00 41.17 299 SER A C 1
ATOM 2393 O O . SER A 1 305 ? 18.932 26.751 21.923 1.00 50.73 299 SER A O 1
ATOM 2396 N N . GLN A 1 306 ? 18.436 25.833 19.913 1.00 37.85 300 GLN A N 1
ATOM 2397 C CA . GLN A 1 306 ? 17.098 26.449 19.816 1.00 44.79 300 GLN A CA 1
ATOM 2398 C C . GLN A 1 306 ? 15.957 25.694 20.551 1.00 44.69 300 GLN A C 1
ATOM 2399 O O . GLN A 1 306 ? 14.861 26.247 20.682 1.00 46.21 300 GLN A O 1
ATOM 2405 N N . SER A 1 307 ? 16.189 24.464 21.028 1.00 42.52 301 SER A N 1
ATOM 2406 C CA . SER A 1 307 ? 15.090 23.655 21.596 1.00 44.69 301 SER A CA 1
ATOM 2407 C C . SER A 1 307 ? 14.650 24.167 22.957 1.00 52.92 301 SER A C 1
ATOM 2408 O O . SER A 1 307 ? 15.375 24.914 23.608 1.00 53.77 301 SER A O 1
#

Sequence (296 aa):
NLYFQSMSIRDLYHARASPFISLEFFPPKTTELGTRNLMERMHRMTALDPLFIITVTWGAGGTTAEKTLTLASSLAQQQTLNIPVCMHLTCTNTTEEKAIIDDALDRCYNAGIRNILALRGDPPIGEDWLDSPFKYAVDLVRYIKQQSYGDKFCVGVAAYPEGHCEGQDPLKDLVYLKEEKVEAGADFVITQLFYDVEKFLTFEMMLFRERISQDDLPLFPGLMPINSYLLFHRRAAKLSHASIPPAILSRFPPEIIQSDDNNAVKSIGVDILIELIQEEIYQRTSGRIKGFHFYTLNLEKAIAQIVSQS

Foldseek 3Di:
DVPQDLQALLSLVVPDPAFAEEEEEEQDPDPVVLVVLLVVVLVCCVRVHQEYEYEAAPLRPCVVRQLVSQLVCVVPNVHAYEYEDAAWNYDPVSVVVSVVSCLVSQHAEYAQFHGAAHDDDPPVDGPDGGSLSVLLVCCVVPNNSHQYEYEAELQDDDHCHDRVVVLVVVQSSVVSPHQEYEYQEELDLVSVVVSVVCCCVPHHVQRHYAYEYEFPQAPVVVVVSCVVSVYDHDPVLVVLQDPVQNVPGVSSLVVSLVSLLVSVVCVCVVVVNSHRYYYYHQNSPDDSVVSNSVVD

Nearest PDB structures (foldseek):
  6fnu-assembly1_A  TM=1.003E+00  e=5.753E-63  Saccharomyces cerevisiae
  5ume-assembly3_C  TM=8.601E-01  e=1.052E-22  Haemophilus influenzae Rd KW20
  5ume-assembly1_A  TM=8.670E-01  e=4.098E-21  Haemophilus influenzae Rd KW20
  1zpt-assembly1_B  TM=8.524E-01  e=3.036E-21  Escherichia coli
  5ume-assembly1_D  TM=8.343E-01  e=1.161E-21  Haemophilus influenzae Rd KW20

B-factor: mean 21.19, std 9.34, range [9.41, 64.46]

CATH classification: 3.20.20.220

Secondary structure (DSSP, 8-state):
-TT--TT-HHHHHHH-SS-EEEEEE---SSHHHHHHHHHHHHHHGGG--S-EEE---GGGTTHHHHHHHHHHHHHHH-S-EEEEEE-TTS-HHHHHHHHHHHHHTT--EEEEE--SPP---GGG-----SHHHHHHHHHHHHGGGSEEEEEE-TT-------HHHHHHHHHHHHHTT--EEEEEE-S-HHHHHHHHHHHHHHT-SSS-EEEEE---SSHHHHHHHHHHHT----HHHHTTS-HHHHT-HHHHHHHHHHHHHHHHHHHHHHTTTS--EEEEE-TT--HHHHHHHHH-

Organism: Saccharomyces cerevisiae (strain ATCC 204508 / S288c) (NCBI:txid559292)

Solvent-accessible surface area: 14347 Å² total; per-residue (Å²): 140,96,200,102,77,75,60,10,0,66,21,32,7,96,70,67,105,62,71,12,19,0,1,25,2,83,22,20,116,56,120,110,23,23,127,73,2,19,98,58,3,92,126,5,50,94,35,85,3,4,0,3,0,0,35,16,18,40,38,20,115,45,20,104,104,0,10,69,4,0,35,76,0,24,106,61,16,145,25,15,0,0,0,11,0,9,1,3,53,13,132,98,70,83,1,50,65,0,2,69,89,1,72,110,44,29,1,69,0,0,10,0,35,51,26,82,63,48,142,33,118,120,214,131,132,73,82,12,91,144,10,11,40,0,0,131,33,0,40,147,52,51,34,94,112,0,8,0,0,0,16,2,52,8,28,6,66,56,94,127,117,76,46,94,43,29,11,92,130,5,84,71,24,23,128,22,25,5,14,0,0,8,0,64,16,1,2,22,29,84,92,0,18,72,6,2,115,26,0,21,134,133,28,27,115,110,29,2,0,0,0,0,0,21,6,5,38,25,36,138,90,1,66,130,15,5,115,133,15,84,12,51,26,28,111,77,23,68,84,84,3,42,101,128,38,73,99,65,72,112,28,1,81,68,34,2,11,57,4,0,19,81,11,25,78,62,0,80,127,117,1,101,26,108,0,34,0,6,0,0,38,2,98,13,89,45,148,19,3,36,56,3,48,90,103,81

GO terms:
  GO:0035999 tetrahydr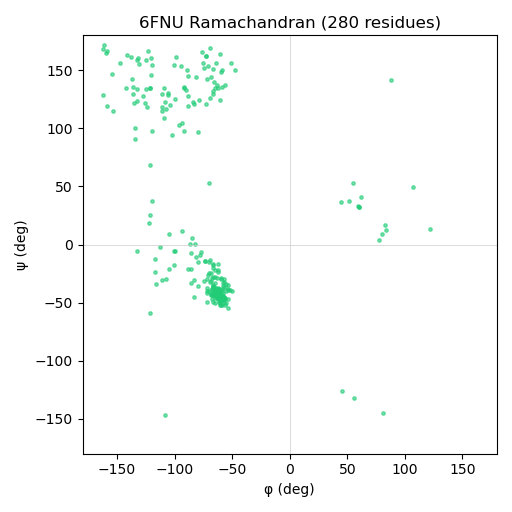ofolate interconversion (P, IDA)
  GO:0004489 methylenetetrahydrofolate reductase [NAD(P)H] activity (F, IDA)
  GO:0005515 protein binding (F, IPI)

Radius of gyration: 19.02 Å; Cα contacts (8 Å, |Δi|>4): 506; chains: 1; bounding box: 42×54×50 Å